Protein AF-0000000080694835 (afdb_homodimer)

Organism: NCBI:txid629263

Secondary structure (DSSP, 8-state):
-------------------HHHHHHHHHHHHHHHHHHHHHHHHHHTHHHHHHHHT--HHHHHHHHHHHHHHHHHHHHHHHHHHHHS--TTHHHHHHHHHHHHHHHHTT--SHHHHHHHHHHHHH-/-------------------HHHHHHHHHHHHHHHHHHHHHHHHHHTHHHHHHHHT--HHHHHHHHHHHHHHHHHHHHHHHHHHHHS--TTHHHHHHHHHHHHHHHHTT--SHHHHHHHHHHHHH-

pLDDT: mean 83.36, std 14.33, range [39.91, 97.62]

Structure (mmCIF, N/CA/C/O backbone):
data_AF-0000000080694835-model_v1
#
loop_
_entity.id
_entity.type
_entity.pdbx_description
1 polymer 'Major facilitator transporter'
#
loop_
_atom_site.group_PDB
_atom_site.id
_atom_site.type_symbol
_atom_site.label_atom_id
_atom_site.label_alt_id
_atom_site.label_comp_id
_atom_site.label_asym_id
_atom_site.label_entity_id
_atom_site.label_seq_id
_atom_site.pdbx_PDB_ins_code
_atom_site.Cartn_x
_atom_site.Cartn_y
_atom_site.Cartn_z
_atom_site.occupancy
_atom_site.B_iso_or_equiv
_atom_site.auth_seq_id
_atom_site.auth_comp_id
_atom_site.auth_asym_id
_atom_site.auth_atom_id
_atom_site.pdbx_PDB_model_num
ATOM 1 N N . MET A 1 1 ? 28.375 63.25 15.492 1 40.69 1 MET A N 1
ATOM 2 C CA . MET A 1 1 ? 28.688 61.844 15.219 1 40.69 1 MET A CA 1
ATOM 3 C C . MET A 1 1 ? 27.531 60.938 15.641 1 40.69 1 MET A C 1
ATOM 5 O O . MET A 1 1 ? 27.312 60.719 16.828 1 40.69 1 MET A O 1
ATOM 9 N N . ALA A 1 2 ? 26.359 60.906 14.914 1 52.09 2 ALA A N 1
ATOM 10 C CA . ALA A 1 2 ? 25.172 60.094 15.133 1 52.09 2 ALA A CA 1
ATOM 11 C C . ALA A 1 2 ? 25.516 58.625 15.117 1 52.09 2 ALA A C 1
ATOM 13 O O . ALA A 1 2 ? 26.141 58.125 14.164 1 52.09 2 ALA A O 1
ATOM 14 N N . THR A 1 3 ? 25.828 57.938 16.266 1 51.94 3 THR A N 1
ATOM 15 C CA . THR A 1 3 ? 26.062 56.531 16.453 1 51.94 3 THR A CA 1
ATOM 16 C C . THR A 1 3 ? 24.906 55.688 15.875 1 51.94 3 THR A C 1
ATOM 18 O O . THR A 1 3 ? 23.781 55.781 16.359 1 51.94 3 THR A O 1
ATOM 21 N N . SER A 1 4 ? 24.797 55.5 14.555 1 54.16 4 SER A N 1
ATOM 22 C CA . SER A 1 4 ? 23.875 54.594 13.898 1 54.16 4 SER A CA 1
ATOM 23 C C . SER A 1 4 ? 23.812 53.25 14.625 1 54.16 4 SER A C 1
ATOM 25 O O . SER A 1 4 ? 24.844 52.594 14.852 1 54.16 4 SER A O 1
ATOM 27 N N . ALA A 1 5 ? 22.891 53.156 15.625 1 60.34 5 ALA A N 1
ATOM 28 C CA . ALA A 1 5 ? 22.641 51.875 16.297 1 60.34 5 ALA A CA 1
ATOM 29 C C . ALA A 1 5 ? 22.625 50.719 15.305 1 60.34 5 ALA A C 1
ATOM 31 O O . ALA A 1 5 ? 22.172 50.906 14.164 1 60.34 5 ALA A O 1
ATOM 32 N N . PRO A 1 6 ? 23.656 49.812 15.383 1 57.5 6 PRO A N 1
ATOM 33 C CA . PRO A 1 6 ? 23.672 48.656 14.461 1 57.5 6 PRO A CA 1
ATOM 34 C C . PRO A 1 6 ? 22.312 48 14.32 1 57.5 6 PRO A C 1
ATOM 36 O O . PRO A 1 6 ? 21.5 48.031 15.234 1 57.5 6 PRO A O 1
ATOM 39 N N . PRO A 1 7 ? 21.797 47.812 13.109 1 57.03 7 PRO A N 1
ATOM 40 C CA . PRO A 1 7 ? 20.5 47.156 12.859 1 57.03 7 PRO A CA 1
ATOM 41 C C . PRO A 1 7 ? 20.297 45.906 13.727 1 57.03 7 PRO A C 1
ATOM 43 O O . PRO A 1 7 ? 21.25 45.219 14.078 1 57.03 7 PRO A O 1
ATOM 46 N N . ALA A 1 8 ? 19.297 45.844 14.625 1 53.12 8 ALA A N 1
ATOM 47 C CA . ALA A 1 8 ? 18.859 44.688 15.398 1 53.12 8 ALA A CA 1
ATOM 48 C C . ALA A 1 8 ? 19 43.406 14.586 1 53.12 8 ALA A C 1
ATOM 50 O O . ALA A 1 8 ? 18.641 43.344 13.406 1 53.12 8 ALA A O 1
ATOM 51 N N . THR A 1 9 ? 20.125 42.625 14.672 1 53.72 9 THR A N 1
ATOM 52 C CA . THR A 1 9 ? 20.266 41.312 14.086 1 53.72 9 THR A CA 1
ATOM 53 C C . THR A 1 9 ? 18.969 40.531 14.164 1 53.72 9 THR A C 1
ATOM 55 O O . THR A 1 9 ? 18.391 40.375 15.242 1 53.72 9 THR A O 1
ATOM 58 N N . ALA A 1 10 ? 18.109 40.594 13.148 1 51.81 10 ALA A N 1
ATOM 59 C CA . ALA A 1 10 ? 16.906 39.781 13 1 51.81 10 ALA A CA 1
ATOM 60 C C . ALA A 1 10 ? 17.094 38.406 13.633 1 51.81 10 ALA A C 1
ATOM 62 O O . ALA A 1 10 ? 18.094 37.719 13.367 1 51.81 10 ALA A O 1
ATOM 63 N N . LYS A 1 11 ? 16.734 38.25 14.875 1 53.22 11 LYS A N 1
ATOM 64 C CA . LYS A 1 11 ? 16.703 36.938 15.516 1 53.22 11 LYS A CA 1
ATOM 65 C C . LYS A 1 11 ? 16.219 35.844 14.539 1 53.22 11 LYS A C 1
ATOM 67 O O . LYS A 1 11 ? 15.172 36 13.914 1 53.22 11 LYS A O 1
ATOM 72 N N . ALA A 1 12 ? 17.062 35.062 13.891 1 48.53 12 ALA A N 1
ATOM 73 C CA . ALA A 1 12 ? 16.812 33.906 13.039 1 48.53 12 ALA A CA 1
ATOM 74 C C . ALA A 1 12 ? 15.648 33.062 13.57 1 48.53 12 ALA A C 1
ATOM 76 O O . ALA A 1 12 ? 15.539 32.844 14.781 1 48.53 12 ALA A O 1
ATOM 77 N N . SER A 1 13 ? 14.43 33.281 13.109 1 49.75 13 SER A N 1
ATOM 78 C CA . SER A 1 13 ? 13.297 32.406 13.391 1 49.75 13 SER A CA 1
ATOM 79 C C . SER A 1 13 ? 13.75 30.953 13.5 1 49.75 13 SER A C 1
ATOM 81 O O . SER A 1 13 ? 14.258 30.375 12.539 1 49.75 13 SER A O 1
ATOM 83 N N . THR A 1 14 ? 14.391 30.469 14.547 1 48.59 14 THR A N 1
ATOM 84 C CA . THR A 1 14 ? 14.711 29.062 14.789 1 48.59 14 THR A CA 1
ATOM 85 C C . THR A 1 14 ? 13.539 28.172 14.391 1 48.59 14 THR A C 1
ATOM 87 O O . THR A 1 14 ? 12.398 28.406 14.812 1 48.59 14 THR A O 1
ATOM 90 N N . THR A 1 15 ? 13.43 27.797 13.148 1 52.47 15 THR A N 1
ATOM 91 C CA . THR A 1 15 ? 12.484 26.734 12.844 1 52.47 15 THR A CA 1
ATOM 92 C C . THR A 1 15 ? 12.312 25.797 14.039 1 52.47 15 THR A C 1
ATOM 94 O O . THR A 1 15 ? 13.289 25.25 14.547 1 52.47 15 THR A O 1
ATOM 97 N N . PRO A 1 16 ? 11.414 26.031 14.867 1 53.31 16 PRO A N 1
ATOM 98 C CA . PRO A 1 16 ? 11.25 25.234 16.078 1 53.31 16 PRO A CA 1
ATOM 99 C C . PRO A 1 16 ? 11.609 23.766 15.867 1 53.31 16 PRO A C 1
ATOM 101 O O . PRO A 1 16 ? 11.133 23.141 14.914 1 53.31 16 PRO A O 1
ATOM 104 N N . GLN A 1 17 ? 12.844 23.344 16.094 1 58.88 17 GLN A N 1
ATOM 105 C CA . GLN A 1 17 ? 13.25 21.953 16.172 1 58.88 17 GLN A CA 1
ATOM 106 C C . GLN A 1 17 ? 12.148 21.094 16.797 1 58.88 17 GLN A C 1
ATOM 108 O O . GLN A 1 17 ? 11.531 21.5 17.781 1 58.88 17 GLN A O 1
ATOM 113 N N . ALA A 1 18 ? 11.555 20.25 15.992 1 65.62 18 ALA A N 1
ATOM 114 C CA . ALA A 1 18 ? 10.539 19.391 16.594 1 65.62 18 ALA A CA 1
ATOM 115 C C . ALA A 1 18 ? 10.969 18.938 17.984 1 65.62 18 ALA A C 1
ATOM 117 O O . ALA A 1 18 ? 12.117 18.531 18.188 1 65.62 18 ALA A O 1
ATOM 118 N N . SER A 1 19 ? 10.242 19.297 19.016 1 78.62 19 SER A N 1
ATOM 119 C CA . SER A 1 19 ? 10.477 18.875 20.375 1 78.62 19 SER A CA 1
ATOM 120 C C . SER A 1 19 ? 10.727 17.359 20.453 1 78.62 19 SER A C 1
ATOM 122 O O . SER A 1 19 ? 10.32 16.625 19.547 1 78.62 19 SER A O 1
ATOM 124 N N . PRO A 1 20 ? 11.672 16.859 21.203 1 83.69 20 PRO A N 1
ATOM 125 C CA . PRO A 1 20 ? 11.914 15.422 21.391 1 83.69 20 PRO A CA 1
ATOM 126 C C . PRO A 1 20 ? 10.617 14.617 21.5 1 83.69 20 PRO A C 1
ATOM 128 O O . PRO A 1 20 ? 10.555 13.477 21.062 1 83.69 20 PRO A O 1
ATOM 131 N N . LEU A 1 21 ? 9.633 15.18 22 1 84.88 21 LEU A N 1
ATOM 132 C CA . LEU A 1 21 ? 8.352 14.5 22.141 1 84.88 21 LEU A CA 1
ATOM 133 C C . LEU A 1 21 ? 7.719 14.266 20.766 1 84.88 21 LEU A C 1
ATOM 135 O O . LEU A 1 21 ? 7.195 13.18 20.5 1 84.88 21 LEU A O 1
ATOM 139 N N . VAL A 1 22 ? 7.805 15.25 19.922 1 80.75 22 VAL A N 1
ATOM 140 C CA . VAL A 1 22 ? 7.23 15.141 18.594 1 80.75 22 VAL A CA 1
ATOM 141 C C . VAL A 1 22 ? 7.945 14.039 17.812 1 80.75 22 VAL A C 1
ATOM 143 O O . VAL A 1 22 ? 7.305 13.227 17.141 1 80.75 22 VAL A O 1
ATOM 146 N N . MET A 1 23 ? 9.195 13.93 18.016 1 83.75 23 MET A N 1
ATOM 147 C CA . MET A 1 23 ? 9.969 12.914 17.297 1 83.75 23 MET A CA 1
ATOM 148 C C . MET A 1 23 ? 9.648 11.516 17.812 1 83.75 23 MET A C 1
ATOM 150 O O . MET A 1 23 ? 9.625 10.555 17.047 1 83.75 23 MET A O 1
ATOM 154 N N . ARG A 1 24 ? 9.344 11.406 19.062 1 87.19 24 ARG A N 1
ATOM 155 C CA . ARG A 1 24 ? 8.953 10.117 19.641 1 87.19 24 ARG A CA 1
ATOM 156 C C . ARG A 1 24 ? 7.574 9.695 19.141 1 87.19 24 ARG A C 1
ATOM 158 O O . ARG A 1 24 ? 7.348 8.508 18.875 1 87.19 24 ARG A O 1
ATOM 165 N N . ILE A 1 25 ? 6.754 10.625 18.953 1 83.62 25 ILE A N 1
ATOM 166 C CA . ILE A 1 25 ? 5.406 10.344 18.469 1 83.62 25 ILE A CA 1
ATOM 167 C C . ILE A 1 25 ? 5.461 9.93 17 1 83.62 25 ILE A C 1
ATOM 169 O O . ILE A 1 25 ? 4.84 8.945 16.609 1 83.62 25 ILE A O 1
ATOM 173 N N . ILE A 1 26 ? 6.219 10.57 16.219 1 80.75 26 ILE A N 1
ATOM 174 C CA . ILE A 1 26 ? 6.371 10.25 14.805 1 80.75 26 ILE A CA 1
ATOM 175 C C . ILE A 1 26 ? 6.957 8.852 14.656 1 80.75 26 ILE A C 1
ATOM 177 O O . ILE A 1 26 ? 6.5 8.062 13.82 1 80.75 26 ILE A O 1
ATOM 181 N N . GLY A 1 27 ? 7.895 8.594 15.5 1 85.56 27 GLY A N 1
ATOM 182 C CA . GLY A 1 27 ? 8.492 7.266 15.484 1 85.56 27 GLY A CA 1
ATOM 183 C C . GLY A 1 27 ? 7.508 6.16 15.812 1 85.56 27 GLY A C 1
ATOM 184 O O . GLY A 1 27 ? 7.488 5.121 15.148 1 85.56 27 GLY A O 1
ATOM 185 N N . ALA A 1 28 ? 6.676 6.418 16.781 1 86.88 28 ALA A N 1
ATOM 186 C CA . ALA A 1 28 ? 5.688 5.426 17.203 1 86.88 28 ALA A CA 1
ATOM 187 C C . ALA A 1 28 ? 4.629 5.215 16.125 1 86.88 28 ALA A C 1
ATOM 189 O O . ALA A 1 28 ? 4.25 4.078 15.828 1 86.88 28 ALA A O 1
ATOM 190 N N . VAL A 1 29 ? 4.254 6.266 15.523 1 80.25 29 VAL A N 1
ATOM 191 C CA . VAL A 1 29 ? 3.246 6.195 14.469 1 80.25 29 VAL A CA 1
ATOM 192 C C . VAL A 1 29 ? 3.824 5.488 13.25 1 80.25 29 VAL A C 1
ATOM 194 O O . VAL A 1 29 ? 3.154 4.656 12.633 1 80.25 29 VAL A O 1
ATOM 197 N N . ALA A 1 30 ? 5.086 5.828 12.992 1 83.31 30 ALA A N 1
ATOM 198 C CA . ALA A 1 30 ? 5.754 5.203 11.852 1 83.31 30 ALA A CA 1
ATOM 199 C C . ALA A 1 30 ? 5.871 3.695 12.047 1 83.31 30 ALA A C 1
ATOM 201 O O . ALA A 1 30 ? 5.652 2.924 11.109 1 83.31 30 ALA A O 1
ATOM 202 N N . LEU A 1 31 ? 6.148 3.354 13.242 1 87.81 31 LEU A N 1
ATOM 203 C CA . LEU A 1 31 ? 6.293 1.934 13.539 1 87.81 31 LEU A CA 1
ATOM 204 C C . LEU A 1 31 ? 4.949 1.222 13.461 1 87.81 31 LEU A C 1
ATOM 206 O O . LEU A 1 31 ? 4.855 0.119 12.914 1 87.81 31 LEU A O 1
ATOM 210 N N . ALA A 1 32 ? 3.949 1.869 14.008 1 84.5 32 ALA A N 1
ATOM 211 C CA . ALA A 1 32 ? 2.605 1.305 13.93 1 84.5 32 ALA A CA 1
ATOM 212 C C . ALA A 1 32 ? 2.16 1.16 12.477 1 84.5 32 ALA A C 1
ATOM 214 O O . ALA A 1 32 ? 1.583 0.139 12.094 1 84.5 32 ALA A O 1
ATOM 215 N N . HIS A 1 33 ? 2.475 2.162 11.711 1 82.06 33 HIS A N 1
ATOM 216 C CA . HIS A 1 33 ? 2.133 2.15 10.297 1 82.06 33 HIS A CA 1
ATOM 217 C C . HIS A 1 33 ? 2.869 1.035 9.555 1 82.06 33 HIS A C 1
ATOM 219 O O . HIS A 1 33 ? 2.277 0.334 8.734 1 82.06 33 HIS A O 1
ATOM 225 N N . LEU A 1 34 ? 4.102 0.912 9.93 1 88.12 34 LEU A N 1
ATOM 226 C CA . LEU A 1 34 ? 4.906 -0.128 9.305 1 88.12 34 LEU A CA 1
ATOM 227 C C . LEU A 1 34 ? 4.344 -1.512 9.609 1 88.12 34 LEU A C 1
ATOM 229 O O . LEU A 1 34 ? 4.207 -2.344 8.703 1 88.12 34 LEU A O 1
ATOM 233 N N . VAL A 1 35 ? 3.992 -1.756 10.828 1 89.88 35 VAL A N 1
ATOM 234 C CA . VAL A 1 35 ? 3.436 -3.045 11.227 1 89.88 35 VAL A CA 1
ATOM 235 C C . VAL A 1 35 ? 2.125 -3.293 10.484 1 89.88 35 VAL A C 1
ATOM 237 O O . VAL A 1 35 ? 1.89 -4.395 9.977 1 89.88 35 VAL A O 1
ATOM 240 N N . ASN A 1 36 ? 1.315 -2.25 10.43 1 86.81 36 ASN A N 1
ATOM 241 C CA . ASN A 1 36 ? 0.056 -2.365 9.703 1 86.81 36 ASN A CA 1
ATOM 242 C C . ASN A 1 36 ? 0.288 -2.668 8.227 1 86.81 36 ASN A C 1
ATOM 244 O O . ASN A 1 36 ? -0.379 -3.533 7.652 1 86.81 36 ASN A O 1
ATOM 248 N N . ASP A 1 37 ? 1.227 -2.051 7.621 1 88.19 37 ASP A N 1
ATOM 249 C CA . ASP A 1 37 ? 1.555 -2.266 6.215 1 88.19 37 ASP A CA 1
ATOM 250 C C . ASP A 1 37 ? 2.039 -3.695 5.977 1 88.19 37 ASP A C 1
ATOM 252 O O . ASP A 1 37 ? 1.71 -4.305 4.957 1 88.19 37 ASP A O 1
ATOM 256 N N . LEU A 1 38 ? 2.744 -4.156 6.938 1 90.88 38 LEU A N 1
ATOM 257 C CA . LEU A 1 38 ? 3.264 -5.516 6.805 1 90.88 38 LEU A CA 1
ATOM 258 C C . LEU A 1 38 ? 2.145 -6.539 6.938 1 90.88 38 LEU A C 1
ATOM 260 O O . LEU A 1 38 ? 2.127 -7.543 6.219 1 90.88 38 LEU A O 1
ATOM 264 N N . ILE A 1 39 ? 1.266 -6.266 7.836 1 91 39 ILE A N 1
ATOM 265 C CA . ILE A 1 39 ? 0.109 -7.145 7.98 1 91 39 ILE A CA 1
ATOM 266 C C . ILE A 1 39 ? -0.718 -7.121 6.695 1 91 39 ILE A C 1
ATOM 268 O O . ILE A 1 39 ? -1.106 -8.172 6.18 1 91 39 ILE A O 1
ATOM 272 N N . GLN A 1 40 ? -0.893 -5.992 6.098 1 90.06 40 GLN A N 1
ATOM 273 C CA . GLN A 1 40 ? -1.67 -5.844 4.871 1 90.06 40 GLN A CA 1
ATOM 274 C C . GLN A 1 40 ? -0.949 -6.477 3.686 1 90.06 40 GLN A C 1
ATOM 276 O O . GLN A 1 40 ? -1.589 -6.949 2.742 1 90.06 40 GLN A O 1
ATOM 281 N N . ALA A 1 41 ? 0.338 -6.531 3.803 1 92.44 41 ALA A N 1
ATOM 282 C CA . ALA A 1 41 ? 1.145 -7.07 2.711 1 92.44 41 ALA A CA 1
ATOM 283 C C . ALA A 1 41 ? 1.053 -8.594 2.664 1 92.44 41 ALA A C 1
ATOM 285 O O . ALA A 1 41 ? 1.449 -9.211 1.675 1 92.44 41 ALA A O 1
ATOM 286 N N . ILE A 1 42 ? 0.493 -9.156 3.66 1 92 42 ILE A N 1
ATOM 287 C CA . ILE A 1 42 ? 0.279 -10.602 3.654 1 92 42 ILE A CA 1
ATOM 288 C C . ILE A 1 42 ? -0.606 -10.984 2.473 1 92 42 ILE A C 1
ATOM 290 O O . ILE A 1 42 ? -0.343 -11.977 1.79 1 92 42 ILE A O 1
ATOM 294 N N . LEU A 1 43 ? -1.562 -10.172 2.145 1 93.06 43 LEU A N 1
ATOM 295 C CA . LEU A 1 43 ? -2.496 -10.477 1.066 1 93.06 43 LEU A CA 1
ATOM 296 C C . LEU A 1 43 ? -1.765 -10.602 -0.266 1 93.06 43 LEU A C 1
ATOM 298 O O . LEU A 1 43 ? -1.802 -11.656 -0.903 1 93.06 43 LEU A O 1
ATOM 302 N N . PRO A 1 44 ? -1.053 -9.617 -0.708 1 93.75 44 PRO A N 1
ATOM 303 C CA . PRO A 1 44 ? -0.368 -9.781 -1.992 1 93.75 44 PRO A CA 1
ATOM 304 C C . PRO A 1 44 ? 0.71 -10.867 -1.95 1 93.75 44 PRO A C 1
ATOM 306 O O . PRO A 1 44 ? 0.966 -11.523 -2.959 1 93.75 44 PRO A O 1
ATOM 309 N N . SER A 1 45 ? 1.3 -11.07 -0.833 1 93.25 45 SER A N 1
ATOM 310 C CA . SER A 1 45 ? 2.365 -12.062 -0.734 1 93.25 45 SER A CA 1
ATOM 311 C C . SER A 1 45 ? 1.828 -13.469 -0.953 1 93.25 45 SER A C 1
ATOM 313 O O . SER A 1 45 ? 2.58 -14.375 -1.321 1 93.25 45 SER A O 1
ATOM 315 N N . ILE A 1 46 ? 0.595 -13.664 -0.726 1 94 46 ILE A N 1
ATOM 316 C CA . ILE A 1 46 ? 0.058 -15.016 -0.864 1 94 46 ILE A CA 1
ATOM 317 C C . ILE A 1 46 ? -0.67 -15.148 -2.199 1 94 46 ILE A C 1
ATOM 319 O O . ILE A 1 46 ? -1.305 -16.172 -2.469 1 94 46 ILE A O 1
ATOM 323 N N . TYR A 1 47 ? -0.554 -14.203 -3.098 1 95.56 47 TYR A N 1
ATOM 324 C CA . TYR A 1 47 ? -1.208 -14.242 -4.402 1 95.56 47 TYR A CA 1
ATOM 325 C C . TYR A 1 47 ? -0.841 -15.508 -5.164 1 95.56 47 TYR A C 1
ATOM 327 O O . TYR A 1 47 ? -1.702 -16.141 -5.777 1 95.56 47 TYR A O 1
ATOM 335 N N . PRO A 1 48 ? 0.419 -15.922 -5.145 1 95.38 48 PRO A N 1
ATOM 336 C CA . PRO A 1 48 ? 0.742 -17.156 -5.855 1 95.38 48 PRO A CA 1
ATOM 337 C C . PRO A 1 48 ? -0.006 -18.375 -5.297 1 95.38 48 PRO A C 1
ATOM 339 O O . PRO A 1 48 ? -0.463 -19.219 -6.062 1 95.38 48 PRO A O 1
ATOM 342 N N . MET A 1 49 ? -0.135 -18.406 -4.023 1 92.88 49 MET A N 1
ATOM 343 C CA . MET A 1 49 ? -0.858 -19.5 -3.387 1 92.88 49 MET A CA 1
ATOM 344 C C . MET A 1 49 ? -2.352 -19.422 -3.68 1 92.88 49 MET A C 1
ATOM 346 O O . MET A 1 49 ? -3 -20.422 -3.945 1 92.88 49 MET A O 1
ATOM 350 N N . LEU A 1 50 ? -2.922 -18.219 -3.6 1 93.44 50 LEU A N 1
ATOM 351 C CA . LEU A 1 50 ? -4.336 -18.016 -3.887 1 93.44 50 LEU A CA 1
ATOM 352 C C . LEU A 1 50 ? -4.664 -18.406 -5.324 1 93.44 50 LEU A C 1
ATOM 354 O O . LEU A 1 50 ? -5.676 -19.062 -5.578 1 93.44 50 LEU A O 1
ATOM 358 N N . LYS A 1 51 ? -3.797 -17.984 -6.25 1 95.69 51 LYS A N 1
ATOM 359 C CA . LYS A 1 51 ? -4.008 -18.297 -7.656 1 95.69 51 LYS A CA 1
ATOM 360 C C . LYS A 1 51 ? -4.008 -19.812 -7.875 1 95.69 51 LYS A C 1
ATOM 362 O O . LYS A 1 51 ? -4.887 -20.344 -8.555 1 95.69 51 LYS A O 1
ATOM 367 N N . ALA A 1 52 ? -3.08 -20.453 -7.258 1 92.94 52 ALA A N 1
ATOM 368 C CA . ALA A 1 52 ? -2.932 -21.891 -7.43 1 92.94 52 ALA A CA 1
ATOM 369 C C . ALA A 1 52 ? -4.066 -22.641 -6.746 1 92.94 52 ALA A C 1
ATOM 371 O O . ALA A 1 52 ? -4.645 -23.578 -7.32 1 92.94 52 ALA A O 1
ATOM 372 N N . SER A 1 53 ? -4.449 -22.266 -5.547 1 93.12 53 SER A N 1
ATOM 373 C CA . SER A 1 53 ? -5.414 -23 -4.734 1 93.12 53 SER A CA 1
ATOM 374 C C . SER A 1 53 ? -6.828 -22.844 -5.281 1 93.12 53 SER A C 1
ATOM 376 O O . SER A 1 53 ? -7.648 -23.766 -5.168 1 93.12 53 SER A O 1
ATOM 378 N N . TYR A 1 54 ? -7.074 -21.719 -5.922 1 93.88 54 TYR A N 1
ATOM 379 C CA . TYR A 1 54 ? -8.438 -21.438 -6.363 1 93.88 54 TYR A CA 1
ATOM 380 C C . TYR A 1 54 ? -8.508 -21.344 -7.883 1 93.88 54 TYR A C 1
ATOM 382 O O . TYR A 1 54 ? -9.555 -21 -8.438 1 93.88 54 TYR A O 1
ATOM 390 N N . ASP A 1 55 ? -7.367 -21.656 -8.547 1 95.81 55 ASP A N 1
ATOM 391 C CA . ASP A 1 55 ? -7.262 -21.625 -10 1 95.81 55 ASP A CA 1
ATOM 392 C C . ASP A 1 55 ? -7.742 -20.281 -10.562 1 95.81 55 ASP A C 1
ATOM 394 O O . ASP A 1 55 ? -8.57 -20.25 -11.477 1 95.81 55 ASP A O 1
ATOM 398 N N . LEU A 1 56 ? -7.32 -19.266 -9.961 1 96.06 56 LEU A N 1
ATOM 399 C CA . LEU A 1 56 ? -7.727 -17.922 -10.359 1 96.06 56 LEU A CA 1
ATOM 400 C C . LEU A 1 56 ? -7 -17.484 -11.633 1 96.06 56 LEU A C 1
ATOM 402 O O . LEU A 1 56 ? -5.848 -17.875 -11.852 1 96.06 56 LEU A O 1
ATOM 406 N N . SER A 1 57 ? -7.707 -16.672 -12.383 1 97 57 SER A N 1
ATOM 407 C CA . SER A 1 57 ? -7.059 -16.031 -13.523 1 97 57 SER A CA 1
ATOM 408 C C . SER A 1 57 ? -6.266 -14.805 -13.094 1 97 57 SER A C 1
ATOM 410 O O . SER A 1 57 ? -6.43 -14.312 -11.977 1 97 57 SER A O 1
ATOM 412 N N . PHE A 1 58 ? -5.426 -14.281 -13.984 1 95.06 58 PHE A N 1
ATOM 413 C CA . PHE A 1 58 ? -4.68 -13.062 -13.711 1 95.06 58 PHE A CA 1
ATOM 414 C C . PHE A 1 58 ? -5.621 -11.875 -13.57 1 95.06 58 PHE A C 1
ATOM 416 O O . PHE A 1 58 ? -5.359 -10.953 -12.797 1 95.06 58 PHE A O 1
ATOM 423 N N . THR A 1 59 ? -6.715 -11.93 -14.289 1 96.12 59 THR A N 1
ATOM 424 C CA . THR A 1 59 ? -7.719 -10.883 -14.164 1 96.12 59 THR A CA 1
ATOM 425 C C . THR A 1 59 ? -8.328 -10.875 -12.766 1 96.12 59 THR A C 1
ATOM 427 O O . THR A 1 59 ? -8.531 -9.812 -12.18 1 96.12 59 THR A O 1
ATOM 430 N N . GLN A 1 60 ? -8.523 -12 -12.227 1 96.62 60 GLN A N 1
ATOM 431 C CA . GLN A 1 60 ? -9.102 -12.102 -10.891 1 96.62 60 GLN A CA 1
ATOM 432 C C . GLN A 1 60 ? -8.117 -11.625 -9.828 1 96.62 60 GLN A C 1
ATOM 434 O O . GLN A 1 60 ? -8.508 -10.953 -8.867 1 96.62 60 GLN A O 1
ATOM 439 N N . ILE A 1 61 ? -6.848 -11.914 -9.984 1 97 61 ILE A N 1
ATOM 440 C CA . ILE A 1 61 ? -5.82 -11.398 -9.086 1 97 61 ILE A CA 1
ATOM 441 C C . ILE A 1 61 ? -5.785 -9.875 -9.156 1 97 61 ILE A C 1
ATOM 443 O O . ILE A 1 61 ? -5.688 -9.203 -8.133 1 97 61 ILE A O 1
ATOM 447 N N . GLY A 1 62 ? -5.906 -9.383 -10.383 1 96.06 62 GLY A N 1
ATOM 448 C CA . GLY A 1 62 ? -5.984 -7.941 -10.57 1 96.06 62 GLY A CA 1
ATOM 449 C C . GLY A 1 62 ? -7.188 -7.316 -9.891 1 96.06 62 GLY A C 1
ATOM 450 O O . GLY A 1 62 ? -7.09 -6.227 -9.312 1 96.06 62 GLY A O 1
ATOM 451 N N . LEU A 1 63 ? -8.289 -7.996 -9.93 1 96.75 63 LEU A N 1
ATOM 452 C CA . LEU A 1 63 ? -9.508 -7.48 -9.32 1 96.75 63 LEU A CA 1
ATOM 453 C C . LEU A 1 63 ? -9.383 -7.465 -7.801 1 96.75 63 LEU A C 1
ATOM 455 O O . LEU A 1 63 ? -9.914 -6.566 -7.141 1 96.75 63 LEU A O 1
ATOM 459 N N . ILE A 1 64 ? -8.75 -8.438 -7.238 1 96.88 64 ILE A N 1
ATOM 460 C CA . ILE A 1 64 ? -8.477 -8.445 -5.805 1 96.88 64 ILE A CA 1
ATOM 461 C C . ILE A 1 64 ? -7.609 -7.242 -5.441 1 96.88 64 ILE A C 1
ATOM 463 O O . ILE A 1 64 ? -7.91 -6.516 -4.492 1 96.88 64 ILE A O 1
ATOM 467 N N . THR A 1 65 ? -6.605 -7.02 -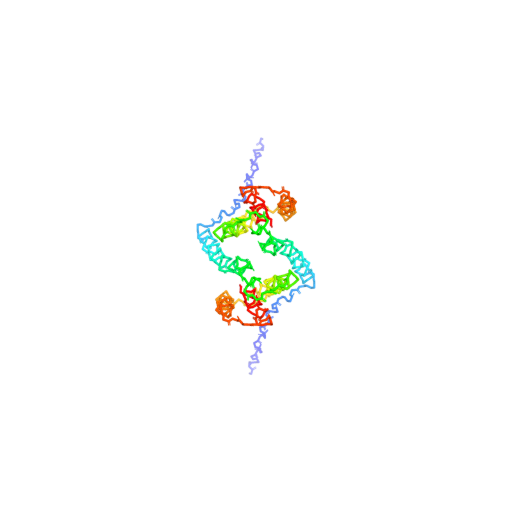6.223 1 95.94 65 THR A N 1
ATOM 468 C CA . THR A 1 65 ? -5.676 -5.918 -5.996 1 95.94 65 THR A CA 1
ATOM 469 C C . THR A 1 65 ? -6.387 -4.574 -6.113 1 95.94 65 THR A C 1
ATOM 471 O O . THR A 1 65 ? -6.176 -3.68 -5.293 1 95.94 65 THR A O 1
ATOM 474 N N . LEU A 1 66 ? -7.238 -4.457 -7.133 1 94.75 66 LEU A N 1
ATOM 475 C CA . LEU A 1 66 ? -8.008 -3.234 -7.336 1 94.75 66 LEU A CA 1
ATOM 476 C C . LEU A 1 66 ? -8.93 -2.969 -6.152 1 94.75 66 LEU A C 1
ATOM 478 O O . LEU A 1 66 ? -8.984 -1.845 -5.648 1 94.75 66 LEU A O 1
ATOM 482 N N . THR A 1 67 ? -9.609 -3.99 -5.738 1 95.31 67 THR A N 1
ATOM 483 C CA . THR A 1 67 ? -10.531 -3.865 -4.613 1 95.31 67 THR A CA 1
ATOM 484 C C . THR A 1 67 ? -9.789 -3.414 -3.357 1 95.31 67 THR A C 1
ATOM 486 O O . THR A 1 67 ? -10.227 -2.496 -2.664 1 95.31 67 THR A O 1
ATOM 489 N N . PHE A 1 68 ? -8.734 -4.117 -3.111 1 94.5 68 PHE A N 1
ATOM 490 C CA . PHE A 1 68 ? -7.879 -3.781 -1.979 1 94.5 68 PHE A CA 1
ATOM 491 C C . PHE A 1 68 ? -7.414 -2.332 -2.064 1 94.5 68 PHE A C 1
ATOM 493 O O . PHE A 1 68 ? -7.57 -1.568 -1.108 1 94.5 68 PHE A O 1
ATOM 500 N N . GLN A 1 69 ? -6.945 -1.834 -3.244 1 92.94 69 GLN A N 1
ATOM 501 C CA . GLN A 1 69 ? -6.336 -0.521 -3.412 1 92.94 69 GLN A CA 1
ATOM 502 C C . GLN A 1 69 ? -7.383 0.586 -3.363 1 92.94 69 GLN A C 1
ATOM 504 O O . GLN A 1 69 ? -7.141 1.657 -2.803 1 92.94 69 GLN A O 1
ATOM 509 N N . ILE A 1 70 ? -8.539 0.357 -3.902 1 91.38 70 ILE A N 1
ATOM 510 C CA . ILE A 1 70 ? -9.594 1.365 -3.916 1 91.38 70 ILE A CA 1
ATOM 511 C C . ILE A 1 70 ? -10.094 1.61 -2.494 1 91.38 70 ILE A C 1
ATOM 513 O O . ILE A 1 70 ? -10.25 2.76 -2.074 1 91.38 70 ILE A O 1
ATOM 517 N N . THR A 1 71 ? -10.25 0.559 -1.756 1 90.62 71 THR A N 1
ATOM 518 C CA . THR A 1 71 ? -10.734 0.716 -0.387 1 90.62 71 THR A CA 1
ATOM 519 C C . THR A 1 71 ? -9.664 1.364 0.489 1 90.62 71 THR A C 1
ATOM 521 O O . THR A 1 71 ? -9.977 2.186 1.354 1 90.62 71 THR A O 1
ATOM 524 N N . ALA A 1 72 ? -8.422 1.072 0.214 1 86.06 72 ALA A N 1
ATOM 525 C CA . ALA A 1 72 ? -7.328 1.655 0.983 1 86.06 72 ALA A CA 1
ATOM 526 C C . ALA A 1 72 ? -7.148 3.133 0.65 1 86.06 72 ALA A C 1
ATOM 528 O O . ALA A 1 72 ? -6.977 3.963 1.547 1 86.06 72 ALA A O 1
ATOM 529 N N . SER A 1 73 ? -7.156 3.496 -0.582 1 84 73 SER A N 1
ATOM 530 C CA . SER A 1 73 ? -6.805 4.84 -1.029 1 84 73 SER A CA 1
ATOM 531 C C . SER A 1 73 ? -7.961 5.809 -0.836 1 84 73 SER A C 1
ATOM 533 O O . SER A 1 73 ? -7.75 6.98 -0.507 1 84 73 SER A O 1
ATOM 535 N N . LEU A 1 74 ? -9.133 5.402 -1.138 1 77 74 LEU A N 1
ATOM 536 C CA . LEU A 1 74 ? -10.273 6.309 -1.062 1 77 74 LEU A CA 1
ATOM 537 C C . LEU A 1 74 ? -10.711 6.516 0.385 1 77 74 LEU A C 1
ATOM 539 O O . LEU A 1 74 ? -11.102 7.621 0.768 1 77 74 LEU A O 1
ATOM 543 N N . LEU A 1 75 ? -10.523 5.543 1.153 1 76.31 75 LEU A N 1
ATOM 544 C CA . LEU A 1 75 ? -10.953 5.664 2.541 1 76.31 75 LEU A CA 1
ATOM 545 C C . LEU A 1 75 ? -9.992 6.543 3.334 1 76.31 75 LEU A C 1
ATOM 547 O O . LEU A 1 75 ? -10.414 7.273 4.234 1 76.31 75 LEU A O 1
ATOM 551 N N . GLN A 1 76 ? -8.719 6.48 2.871 1 72.19 76 GLN A N 1
ATOM 552 C CA . GLN A 1 76 ? -7.711 7.191 3.652 1 72.19 76 GLN A CA 1
ATOM 553 C C . GLN A 1 76 ? -7.961 8.695 3.635 1 72.19 76 GLN A C 1
ATOM 555 O O . GLN A 1 76 ? -8.055 9.328 4.688 1 72.19 76 GLN A O 1
ATOM 560 N N . PRO A 1 77 ? -8.148 9.375 2.516 1 72.62 77 PRO A N 1
ATOM 561 C CA . PRO A 1 77 ? -8.445 10.805 2.514 1 72.62 77 PRO A CA 1
ATOM 562 C C . PRO A 1 77 ? -9.789 11.133 3.162 1 72.62 77 PRO A C 1
ATOM 564 O O . PRO A 1 77 ? -9.914 12.141 3.859 1 72.62 77 PRO A O 1
ATOM 567 N N . TRP A 1 78 ? -10.727 10.219 2.951 1 75 78 TRP A N 1
ATOM 568 C CA . TRP A 1 78 ? -12.047 10.445 3.535 1 75 78 TRP A CA 1
ATOM 569 C C . TRP A 1 78 ? -12 10.336 5.055 1 75 78 TRP A C 1
ATOM 571 O O . TRP A 1 78 ? -12.57 11.172 5.762 1 75 78 TRP A O 1
ATOM 581 N N . VAL A 1 79 ? -11.328 9.391 5.516 1 74.94 79 VAL A N 1
ATOM 582 C CA . VAL A 1 79 ? -11.18 9.195 6.953 1 74.94 79 VAL A CA 1
ATOM 583 C C . VAL A 1 79 ? -10.352 10.328 7.547 1 74.94 79 VAL A C 1
ATOM 585 O O . VAL A 1 79 ? -10.648 10.828 8.633 1 74.94 79 VAL A O 1
ATOM 588 N N . GLY A 1 80 ? -9.312 10.664 6.809 1 69.75 80 GLY A N 1
ATOM 589 C CA . GLY A 1 80 ? -8.516 11.797 7.266 1 69.75 80 GLY A CA 1
ATOM 590 C C . GLY A 1 80 ? -9.312 13.086 7.355 1 69.75 80 GLY A C 1
ATOM 591 O O . GLY A 1 80 ? -9.211 13.82 8.344 1 69.75 80 GLY A O 1
ATOM 592 N N . TYR A 1 81 ? -10.055 13.297 6.348 1 73.12 81 TYR A N 1
ATOM 593 C CA . TYR A 1 81 ? -10.883 14.492 6.312 1 73.12 81 TYR A CA 1
ATOM 594 C C . TYR A 1 81 ? -11.922 14.477 7.434 1 73.12 81 TYR A C 1
ATOM 596 O O . TYR A 1 81 ? -12.109 15.477 8.133 1 73.12 81 TYR A O 1
ATOM 604 N N . TYR A 1 82 ? -12.539 13.391 7.531 1 74.88 82 TYR A N 1
ATOM 605 C CA . TYR A 1 82 ? -13.578 13.242 8.547 1 74.88 82 TYR A CA 1
ATOM 606 C C . TYR A 1 82 ? -12.984 13.336 9.945 1 74.88 82 TYR A C 1
ATOM 608 O O . TYR A 1 82 ? -13.562 13.984 10.828 1 74.88 82 TYR A O 1
ATOM 616 N N . THR A 1 83 ? -11.898 12.773 10.164 1 76 83 THR A N 1
ATOM 617 C CA . THR A 1 83 ? -11.273 12.742 11.484 1 76 83 THR A CA 1
ATOM 618 C C . THR A 1 83 ? -10.703 14.102 11.852 1 76 83 THR A C 1
ATOM 620 O O . THR A 1 83 ? -10.633 14.453 13.031 1 76 83 THR A O 1
ATOM 623 N N . ASP A 1 84 ? -10.297 14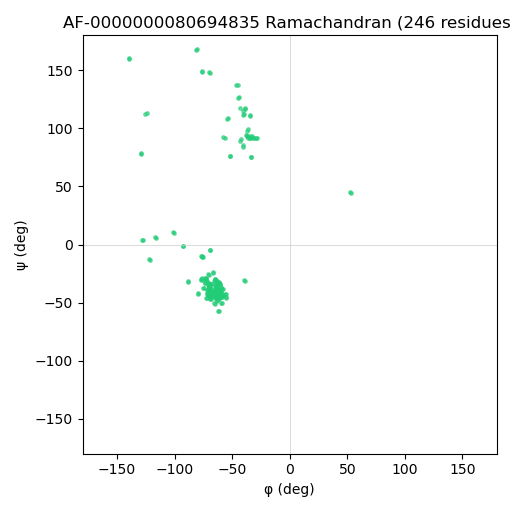.867 10.922 1 71.19 84 ASP A N 1
ATOM 624 C CA . ASP A 1 84 ? -9.836 16.234 11.172 1 71.19 84 ASP A CA 1
ATOM 625 C C . ASP A 1 84 ? -10.961 17.094 11.75 1 71.19 84 ASP A C 1
ATOM 627 O O . ASP A 1 84 ? -10.719 17.953 12.594 1 71.19 84 ASP A O 1
ATOM 631 N N . ARG A 1 85 ? -12.148 16.75 11.281 1 77.25 85 ARG A N 1
ATOM 632 C CA . ARG A 1 85 ? -13.305 17.516 11.719 1 77.25 85 ARG A CA 1
ATOM 633 C C . ARG A 1 85 ? -13.898 16.938 13 1 77.25 85 ARG A C 1
ATOM 635 O O . ARG A 1 85 ? -14.477 17.672 13.805 1 77.25 85 ARG A O 1
ATOM 642 N N . HIS A 1 86 ? -13.758 15.648 13.086 1 80.94 86 HIS A N 1
ATOM 643 C CA . HIS A 1 86 ? -14.266 14.945 14.258 1 80.94 86 HIS A CA 1
ATOM 644 C C . HIS A 1 86 ? -13.203 14.039 14.859 1 80.94 86 HIS A C 1
ATOM 646 O O . HIS A 1 86 ? -13.203 12.828 14.633 1 80.94 86 HIS A O 1
ATOM 652 N N . PRO A 1 87 ? -12.328 14.68 15.57 1 76.25 87 PRO A N 1
ATOM 653 C CA . PRO A 1 87 ? -11.25 13.867 16.141 1 76.25 87 PRO A CA 1
ATOM 654 C C . PRO A 1 87 ? -11.773 12.68 16.938 1 76.25 87 PRO A C 1
ATOM 656 O O . PRO A 1 87 ? -12.617 12.844 17.82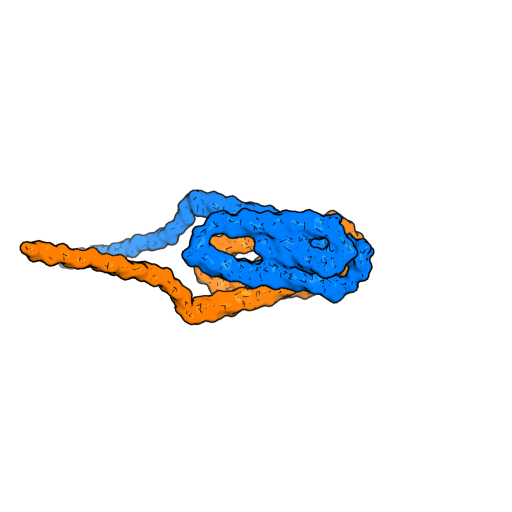8 1 76.25 87 PRO A O 1
ATOM 659 N N . ASN A 1 88 ? -11.602 11.562 16.422 1 79.06 88 ASN A N 1
ATOM 660 C CA . ASN A 1 88 ? -12 10.297 17.031 1 79.06 88 ASN A CA 1
ATOM 661 C C . ASN A 1 88 ? -10.828 9.328 17.125 1 79.06 88 ASN A C 1
ATOM 663 O O . ASN A 1 88 ? -10.32 8.852 16.109 1 79.06 88 ASN A O 1
ATOM 667 N N . PRO A 1 89 ? -10.406 9.047 18.266 1 78.44 89 PRO A N 1
ATOM 668 C CA . PRO A 1 89 ? -9.242 8.18 18.453 1 78.44 89 PRO A CA 1
ATOM 669 C C . PRO A 1 89 ? -9.516 6.727 18.062 1 78.44 89 PRO A C 1
ATOM 671 O O . PRO A 1 89 ? -8.586 5.926 17.984 1 78.44 89 PRO A O 1
ATOM 674 N N . LEU A 1 90 ? -10.648 6.441 17.734 1 80.25 90 LEU A N 1
ATOM 675 C CA . LEU A 1 90 ? -11.008 5.051 17.469 1 80.25 90 LEU A CA 1
ATOM 676 C C . LEU A 1 90 ? -10.852 4.711 15.992 1 80.25 90 LEU A C 1
ATOM 678 O O . LEU A 1 90 ? -10.945 3.547 15.602 1 80.25 90 LEU A O 1
ATOM 682 N N . VAL A 1 91 ? -10.461 5.648 15.156 1 79.19 91 VAL A N 1
ATOM 683 C CA . VAL A 1 91 ? -10.398 5.43 13.719 1 79.19 91 VAL A CA 1
ATOM 684 C C . VAL A 1 91 ? -9.273 4.445 13.391 1 79.19 91 VAL A C 1
ATOM 686 O O . VAL A 1 91 ? -9.461 3.516 12.609 1 79.19 91 VAL A O 1
ATOM 689 N N . LEU A 1 92 ? -8.125 4.621 14.055 1 74.69 92 LEU A N 1
ATOM 690 C CA . LEU A 1 92 ? -6.988 3.75 13.781 1 74.69 92 LEU A CA 1
ATOM 691 C C . LEU A 1 92 ? -7.262 2.332 14.273 1 74.69 92 LEU A C 1
ATOM 693 O O . LEU A 1 92 ? -7.113 1.371 13.516 1 74.69 92 LEU A O 1
ATOM 697 N N . PRO A 1 93 ? -7.758 2.176 15.492 1 81.69 93 PRO A N 1
ATOM 698 C CA . PRO A 1 93 ? -8.055 0.822 15.969 1 81.69 93 PRO A CA 1
ATOM 699 C C . PRO A 1 93 ? -9.156 0.138 15.156 1 81.69 93 PRO A C 1
ATOM 701 O O . PRO A 1 93 ? -9.078 -1.065 14.898 1 81.69 93 PRO A O 1
ATOM 704 N N . VAL A 1 94 ? -10.156 0.844 14.758 1 85.56 94 VAL A N 1
ATOM 705 C CA . VAL A 1 94 ? -11.25 0.268 13.992 1 85.56 94 VAL A CA 1
ATOM 706 C C . VAL A 1 94 ? -10.742 -0.219 12.641 1 85.56 94 VAL A C 1
ATOM 708 O O . VAL A 1 94 ? -11.109 -1.307 12.188 1 85.56 94 VAL A O 1
ATOM 711 N N . GLY A 1 95 ? -9.922 0.6 12.016 1 86.5 95 GLY A N 1
ATOM 712 C CA . GLY A 1 95 ? -9.305 0.167 10.773 1 86.5 95 GLY A CA 1
ATOM 713 C C . GLY A 1 95 ? -8.484 -1.103 10.93 1 86.5 95 GLY A C 1
ATOM 714 O O . GLY A 1 95 ? -8.547 -1.992 10.078 1 86.5 95 GLY A O 1
ATOM 715 N N . SER A 1 96 ? -7.793 -1.231 12.047 1 88.06 96 SER A N 1
ATOM 716 C CA . SER A 1 96 ? -6.957 -2.4 12.289 1 88.06 96 SER A CA 1
ATOM 717 C C . SER A 1 96 ? -7.801 -3.648 12.523 1 88.06 96 SER A C 1
ATOM 719 O O . SER A 1 96 ? -7.422 -4.746 12.109 1 88.06 96 SER A O 1
ATOM 721 N N . ILE A 1 97 ? -8.867 -3.479 13.164 1 91.44 97 ILE A N 1
ATOM 722 C CA . ILE A 1 97 ? -9.781 -4.594 13.406 1 91.44 97 ILE A CA 1
ATOM 723 C C . ILE A 1 97 ? -10.359 -5.078 12.078 1 91.44 97 ILE A C 1
ATOM 725 O O . ILE A 1 97 ? -10.508 -6.281 11.859 1 91.44 97 ILE A O 1
ATOM 729 N N . CYS A 1 98 ? -10.688 -4.16 11.203 1 92.25 98 CYS A N 1
ATOM 730 C CA . CYS A 1 98 ? -11.18 -4.523 9.875 1 92.25 98 CYS A CA 1
ATOM 731 C C . CYS A 1 98 ? -10.148 -5.355 9.133 1 92.25 98 CYS A C 1
ATOM 733 O O . CYS A 1 98 ? -10.484 -6.371 8.516 1 92.25 98 CYS A O 1
ATOM 735 N N . THR A 1 99 ? -8.906 -4.91 9.195 1 92.75 99 THR A N 1
ATOM 736 C CA . THR A 1 99 ? -7.828 -5.656 8.555 1 92.75 99 THR A CA 1
ATOM 737 C C . THR A 1 99 ? -7.727 -7.066 9.125 1 92.75 99 THR A C 1
ATOM 739 O O . THR A 1 99 ? -7.59 -8.039 8.383 1 92.75 99 THR A O 1
ATOM 742 N N . LEU A 1 100 ? -7.836 -7.168 10.445 1 92.94 100 LEU A N 1
ATOM 743 C CA . LEU A 1 100 ? -7.738 -8.469 11.102 1 92.94 100 LEU A CA 1
ATOM 744 C C . LEU A 1 100 ? -8.859 -9.398 10.648 1 92.94 100 LEU A C 1
ATOM 746 O O . LEU A 1 100 ? -8.609 -10.562 10.328 1 92.94 100 LEU A O 1
ATOM 750 N N . ILE A 1 101 ? -10.016 -8.867 10.594 1 94.88 101 ILE A N 1
ATOM 751 C CA . ILE A 1 101 ? -11.164 -9.656 10.148 1 94.88 101 ILE A CA 1
ATOM 752 C C . ILE A 1 101 ? -10.961 -10.102 8.703 1 94.88 101 ILE A C 1
ATOM 754 O O . ILE A 1 101 ? -11.227 -11.25 8.359 1 94.88 101 ILE A O 1
ATOM 758 N N . GLY A 1 102 ? -10.477 -9.203 7.871 1 95.94 102 GLY A N 1
ATOM 759 C CA . GLY A 1 102 ? -10.203 -9.531 6.48 1 95.94 102 GLY A CA 1
ATOM 760 C C . GLY A 1 102 ? -9.188 -10.648 6.32 1 95.94 102 GLY A C 1
ATOM 761 O O . GLY A 1 102 ? -9.375 -11.555 5.504 1 95.94 102 GLY A O 1
ATOM 762 N N . ILE A 1 103 ? -8.172 -10.648 7.102 1 94.19 103 ILE A N 1
ATOM 763 C CA . ILE A 1 103 ? -7.121 -11.664 7.031 1 94.19 103 ILE A CA 1
ATOM 764 C C . ILE A 1 103 ? -7.668 -13.008 7.488 1 94.19 103 ILE A C 1
ATOM 766 O O . ILE A 1 103 ? -7.402 -14.039 6.867 1 94.19 103 ILE A O 1
ATOM 770 N N . VAL A 1 104 ? -8.383 -12.984 8.578 1 94.25 104 VAL A N 1
ATOM 771 C CA . VAL A 1 104 ? -8.977 -14.219 9.078 1 94.25 104 VAL A CA 1
ATOM 772 C C . VAL A 1 104 ? -9.938 -14.789 8.039 1 94.25 104 VAL A C 1
ATOM 774 O O . VAL A 1 104 ? -9.93 -15.992 7.777 1 94.25 104 VAL A O 1
ATOM 777 N N . MET A 1 105 ? -10.727 -13.984 7.402 1 94.94 105 MET A N 1
ATOM 778 C CA . MET A 1 105 ? -11.641 -14.414 6.348 1 94.94 105 MET A CA 1
ATOM 779 C C . MET A 1 105 ? -10.875 -15.016 5.176 1 94.94 105 MET A C 1
ATOM 781 O O . MET A 1 105 ? -11.305 -16.016 4.598 1 94.94 105 MET A O 1
ATOM 785 N N . MET A 1 106 ? -9.734 -14.43 4.844 1 92.56 106 MET A N 1
ATOM 786 C CA . MET A 1 106 ? -8.922 -14.883 3.723 1 92.56 106 MET A CA 1
ATOM 787 C C . MET A 1 106 ? -8.453 -16.328 3.938 1 92.56 106 MET A C 1
ATOM 789 O O . MET A 1 106 ? -8.305 -17.078 2.979 1 92.56 106 MET A O 1
ATOM 793 N N . SER A 1 107 ? -8.242 -16.641 5.141 1 88.19 107 SER A N 1
ATOM 794 C CA . SER A 1 107 ? -7.75 -17.969 5.449 1 88.19 107 SER A CA 1
ATOM 795 C C . SER A 1 107 ? -8.859 -19.016 5.34 1 88.19 107 SER A C 1
ATOM 797 O O . SER A 1 107 ? -8.586 -20.219 5.285 1 88.19 107 SER A O 1
ATOM 799 N N . MET A 1 108 ? -10.078 -18.562 5.199 1 89.75 108 MET A N 1
ATOM 800 C CA . MET A 1 108 ? -11.195 -19.5 5.262 1 89.75 108 MET A CA 1
ATOM 801 C C . MET A 1 108 ? -12.016 -19.438 3.979 1 89.75 108 MET A C 1
ATOM 803 O O . MET A 1 108 ? -12.875 -20.297 3.752 1 89.75 108 MET A O 1
ATOM 807 N N . VAL A 1 109 ? -11.773 -18.469 3.203 1 84.62 109 VAL A N 1
ATOM 808 C CA . VAL A 1 109 ? -12.664 -18.234 2.072 1 84.62 109 VAL A CA 1
ATOM 809 C C . VAL A 1 109 ? -12.5 -19.359 1.047 1 84.62 109 VAL A C 1
ATOM 811 O O . VAL A 1 109 ? -11.406 -19.906 0.894 1 84.62 109 VAL A O 1
ATOM 814 N N . GLY A 1 110 ? -13.695 -19.625 0.369 1 87.19 110 GLY A N 1
ATOM 815 C CA . GLY A 1 110 ? -13.711 -20.703 -0.616 1 87.19 110 GLY A CA 1
ATOM 816 C C . GLY A 1 110 ? -14.258 -20.266 -1.961 1 87.19 110 GLY A C 1
ATOM 817 O O . GLY A 1 110 ? -14.523 -21.094 -2.83 1 87.19 110 GLY A O 1
ATOM 818 N N . SER A 1 111 ? -14.547 -18.922 -1.972 1 94.56 111 SER A N 1
ATOM 819 C CA . SER A 1 111 ? -15.086 -18.422 -3.232 1 94.56 111 SER A CA 1
ATOM 820 C C . SER A 1 111 ? -14.516 -17.062 -3.582 1 94.56 111 SER A C 1
ATOM 822 O O . SER A 1 111 ? -14.039 -16.328 -2.703 1 94.56 111 SER A O 1
ATOM 824 N N . PHE A 1 112 ? -14.602 -16.719 -4.832 1 96.75 112 PHE A N 1
ATOM 825 C CA . PHE A 1 112 ? -13.984 -15.5 -5.336 1 96.75 112 PHE A CA 1
ATOM 826 C C . PHE A 1 112 ? -14.664 -14.273 -4.742 1 96.75 112 PHE A C 1
ATOM 828 O O . PHE A 1 112 ? -13.992 -13.344 -4.277 1 96.75 112 PHE A O 1
ATOM 835 N N . PRO A 1 113 ? -16 -14.172 -4.652 1 96.88 113 PRO A N 1
ATOM 836 C CA . PRO A 1 113 ? -16.625 -12.992 -4.047 1 96.88 113 PRO A CA 1
ATOM 837 C C . PRO A 1 113 ? -16.219 -12.797 -2.588 1 96.88 113 PRO A C 1
ATOM 839 O O . PRO A 1 113 ? -16.078 -11.656 -2.131 1 96.88 113 PRO A 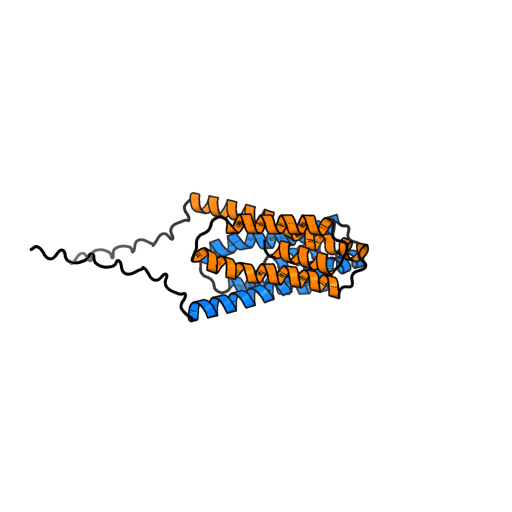O 1
ATOM 842 N N . LEU A 1 114 ? -16.016 -13.891 -1.898 1 96.19 114 LEU A N 1
ATOM 843 C CA . LEU A 1 114 ? -15.602 -13.789 -0.501 1 96.19 114 LEU A CA 1
ATOM 844 C C . LEU A 1 114 ? -14.148 -13.344 -0.393 1 96.19 114 LEU A C 1
ATOM 846 O O . LEU A 1 114 ? -13.781 -12.633 0.547 1 96.19 114 LEU A O 1
ATOM 850 N N . ILE A 1 115 ? -13.391 -13.75 -1.338 1 97.19 115 ILE A N 1
ATOM 851 C CA . ILE A 1 115 ? -12.016 -13.266 -1.4 1 97.19 115 ILE A CA 1
ATOM 852 C C . ILE A 1 115 ? -12.008 -11.758 -1.632 1 97.19 115 ILE A C 1
ATOM 854 O O . ILE A 1 115 ? -11.25 -11.031 -0.981 1 97.19 115 ILE A O 1
ATOM 858 N N . LEU A 1 116 ? -12.914 -11.266 -2.5 1 97.62 116 LEU A N 1
ATOM 859 C CA . LEU A 1 116 ? -13.031 -9.836 -2.756 1 97.62 116 LEU A CA 1
ATOM 860 C C . LEU A 1 116 ? -13.453 -9.094 -1.495 1 97.62 116 LEU A C 1
ATOM 862 O O . LEU A 1 116 ? -12.922 -8.023 -1.192 1 97.62 116 LEU A O 1
ATOM 866 N N . LEU A 1 117 ? -14.344 -9.68 -0.803 1 96.75 117 LEU A N 1
ATOM 867 C CA . LEU A 1 117 ? -14.812 -9.062 0.432 1 96.75 117 LEU A CA 1
ATOM 868 C C . LEU A 1 117 ? -13.688 -8.977 1.46 1 96.75 117 LEU A C 1
ATOM 870 O O . LEU A 1 117 ? -13.523 -7.949 2.119 1 96.75 117 LEU A O 1
ATOM 874 N N . ALA A 1 118 ? -12.953 -10.062 1.635 1 96.88 118 ALA A N 1
ATOM 875 C CA . ALA A 1 118 ? -11.812 -10.07 2.545 1 96.88 118 ALA A CA 1
ATOM 876 C C . ALA A 1 118 ? -10.789 -9.008 2.15 1 96.88 118 ALA A C 1
ATOM 878 O O . ALA A 1 118 ? -10.289 -8.273 3.004 1 96.88 118 ALA A O 1
ATOM 879 N N . ALA A 1 119 ? -10.523 -8.922 0.827 1 96.75 119 ALA A N 1
ATOM 880 C CA . ALA A 1 119 ? -9.578 -7.93 0.317 1 96.75 119 ALA A CA 1
ATOM 881 C C . ALA A 1 119 ? -10.055 -6.512 0.625 1 96.75 119 ALA A C 1
ATOM 883 O O . ALA A 1 119 ? -9.258 -5.652 1.002 1 96.75 119 ALA A O 1
ATOM 884 N N . ALA A 1 120 ? -11.367 -6.262 0.489 1 95.81 120 ALA A N 1
ATOM 885 C CA . ALA A 1 120 ? -11.945 -4.953 0.789 1 95.81 120 ALA A CA 1
ATOM 886 C C . ALA A 1 120 ? -11.773 -4.602 2.264 1 95.81 120 ALA A C 1
ATOM 888 O O . ALA A 1 120 ? -11.422 -3.469 2.602 1 95.81 120 ALA A O 1
ATOM 889 N N . LEU A 1 121 ? -11.953 -5.539 3.143 1 94.44 121 LEU A N 1
ATOM 890 C CA . LEU A 1 121 ? -11.812 -5.328 4.578 1 94.44 121 LEU A CA 1
ATOM 891 C C . LEU A 1 121 ? -10.367 -5.012 4.945 1 94.44 121 LEU A C 1
ATOM 893 O O . LEU A 1 121 ? -10.109 -4.125 5.766 1 94.44 121 LEU A O 1
ATOM 897 N N . ILE A 1 122 ? -9.461 -5.691 4.34 1 94.25 122 ILE A N 1
ATOM 898 C CA . ILE A 1 122 ? -8.047 -5.438 4.578 1 94.25 122 ILE A CA 1
ATOM 899 C C . ILE A 1 122 ? -7.688 -4.027 4.117 1 94.25 122 ILE A C 1
ATOM 901 O O . ILE A 1 122 ? -6.984 -3.299 4.816 1 94.25 122 ILE A O 1
ATOM 905 N N . GLY A 1 123 ? -8.227 -3.586 3.018 1 92 123 GLY A N 1
ATOM 906 C CA . GLY A 1 123 ? -7.953 -2.264 2.477 1 92 123 GLY A CA 1
ATOM 907 C C . GLY A 1 123 ? -8.516 -1.144 3.328 1 92 123 GLY A C 1
ATOM 908 O O . GLY A 1 123 ? -7.93 -0.065 3.418 1 92 123 GLY A O 1
ATOM 909 N N . ILE A 1 124 ? -9.633 -1.369 3.945 1 88.75 124 ILE A N 1
ATOM 910 C CA . ILE A 1 124 ? -10.289 -0.375 4.785 1 88.75 124 ILE A CA 1
ATOM 911 C C . ILE A 1 124 ? -9.406 -0.048 5.984 1 88.75 124 ILE A C 1
ATOM 913 O O . ILE A 1 124 ? -9.398 1.085 6.473 1 88.75 124 ILE A O 1
ATOM 917 N N . GLY A 1 125 ? -8.703 -1.047 6.332 1 82.88 125 GLY A N 1
ATOM 918 C CA . GLY A 1 125 ? -7.863 -0.816 7.496 1 82.88 125 GLY A CA 1
ATOM 919 C C . GLY A 1 125 ? -6.52 -0.209 7.148 1 82.88 125 GLY A C 1
ATOM 920 O O . GLY A 1 125 ? -6.062 0.723 7.812 1 82.88 125 GLY A O 1
ATOM 921 N N . MET B 1 1 ? -37.812 46.562 37.469 1 39.91 1 MET B N 1
ATOM 922 C CA . MET B 1 1 ? -37.906 45.5 36.469 1 39.91 1 MET B CA 1
ATOM 923 C C . MET B 1 1 ? -36.688 45.469 35.594 1 39.91 1 MET B C 1
ATOM 925 O O . MET B 1 1 ? -36.5 46.281 34.688 1 39.91 1 MET B O 1
ATOM 929 N N . ALA B 1 2 ? -35.469 45.094 36.125 1 51.19 2 ALA B N 1
ATOM 930 C CA . ALA B 1 2 ? -34.188 44.938 35.438 1 51.19 2 ALA B CA 1
ATOM 931 C C . ALA B 1 2 ? -34.312 43.938 34.281 1 51.19 2 ALA B C 1
ATOM 933 O O . ALA B 1 2 ? -34.75 42.812 34.469 1 51.19 2 ALA B O 1
ATOM 934 N N . THR B 1 3 ? -34.625 44.375 33.031 1 51.25 3 THR B N 1
ATOM 935 C CA . THR B 1 3 ? -34.656 43.594 31.797 1 51.25 3 THR B CA 1
ATOM 936 C C . THR B 1 3 ? -33.344 42.844 31.609 1 51.25 3 THR B C 1
ATOM 938 O O . THR B 1 3 ? -32.281 43.438 31.438 1 51.25 3 THR B O 1
ATOM 941 N N . SER B 1 4 ? -33.062 41.75 32.312 1 53.84 4 SER B N 1
ATOM 942 C CA . SER B 1 4 ? -31.953 40.844 32.094 1 53.84 4 SER B CA 1
ATOM 943 C C . SER B 1 4 ? -31.766 40.562 30.594 1 53.84 4 SER B C 1
ATOM 945 O O . SER B 1 4 ? -32.719 40.188 29.906 1 53.84 4 SER B O 1
ATOM 947 N N . ALA B 1 5 ? -30.922 41.406 29.938 1 59.75 5 ALA B N 1
ATOM 948 C CA . ALA B 1 5 ? -30.531 41.188 28.547 1 59.75 5 ALA B CA 1
ATOM 949 C C . ALA B 1 5 ? -30.297 39.688 28.281 1 59.75 5 ALA B C 1
ATOM 951 O O . ALA B 1 5 ? -29.812 38.969 29.156 1 59.75 5 ALA B O 1
ATOM 952 N N . PRO B 1 6 ? -31.188 39.031 27.438 1 57.06 6 PRO B N 1
ATOM 953 C CA . PRO B 1 6 ? -30.984 37.625 27.141 1 57.06 6 PRO B CA 1
ATOM 954 C C . PRO B 1 6 ? -29.531 37.281 26.812 1 57.06 6 PRO B C 1
ATOM 956 O O . PRO B 1 6 ? -28.781 38.156 26.344 1 57.06 6 PRO B O 1
ATOM 959 N N . PRO B 1 7 ? -28.891 36.312 27.484 1 56.59 7 PRO B N 1
ATOM 960 C CA . PRO B 1 7 ? -27.516 35.906 27.219 1 56.59 7 PRO B CA 1
ATOM 961 C C . PRO B 1 7 ? -27.188 35.844 25.734 1 56.59 7 PRO B C 1
ATOM 963 O O . PRO B 1 7 ? -28.062 35.562 24.922 1 56.59 7 PRO B O 1
ATOM 966 N N . ALA B 1 8 ? -26.266 36.688 25.172 1 52.88 8 ALA B N 1
ATOM 967 C CA . ALA B 1 8 ? -25.719 36.594 23.812 1 52.88 8 ALA B CA 1
AT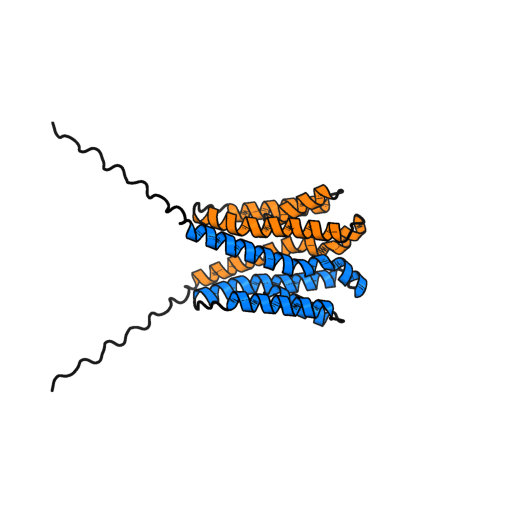OM 968 C C . ALA B 1 8 ? -25.609 35.156 23.344 1 52.88 8 ALA B C 1
ATOM 970 O O . ALA B 1 8 ? -25.156 34.281 24.078 1 52.88 8 ALA B O 1
ATOM 971 N N . THR B 1 9 ? -26.609 34.594 22.641 1 52.59 9 THR B N 1
ATOM 972 C CA . THR B 1 9 ? -26.516 33.281 22 1 52.59 9 THR B CA 1
ATOM 973 C C . THR B 1 9 ? -25.109 33.062 21.422 1 52.59 9 THR B C 1
ATOM 975 O O . THR B 1 9 ? -24.609 33.875 20.656 1 52.59 9 THR B O 1
ATOM 978 N N . ALA B 1 10 ? -24.203 32.438 22.188 1 51.78 10 ALA B N 1
ATOM 979 C CA . ALA B 1 10 ? -22.891 32 21.734 1 51.78 10 ALA B CA 1
ATOM 980 C C . ALA B 1 10 ? -22.922 31.609 20.266 1 51.78 10 ALA B C 1
ATOM 982 O O . ALA B 1 10 ? -23.797 30.844 19.828 1 51.78 10 ALA B O 1
ATOM 983 N N . LYS B 1 11 ? -22.641 32.5 19.359 1 52.5 11 LYS B N 1
ATOM 984 C CA . LYS B 1 11 ? -22.469 32.188 17.953 1 52.5 11 LYS B CA 1
ATOM 985 C C . LYS B 1 11 ? -21.781 30.844 17.766 1 52.5 11 LYS B C 1
ATOM 987 O O . LYS B 1 11 ? -20.719 30.594 18.344 1 52.5 11 LYS B O 1
ATOM 992 N N . ALA B 1 12 ? -22.453 29.734 17.484 1 48.22 12 ALA B N 1
ATOM 993 C CA . ALA B 1 12 ? -21.969 28.391 17.125 1 48.22 12 ALA B CA 1
ATOM 994 C C . ALA B 1 12 ? -20.75 28.469 16.234 1 48.22 12 ALA B C 1
ATOM 996 O O . ALA B 1 12 ? -20.672 29.297 15.32 1 48.22 12 ALA B O 1
ATOM 997 N N . SER B 1 13 ? -19.531 28.406 16.797 1 49.19 13 SER B N 1
ATOM 998 C CA . SER B 1 13 ? -18.312 28.25 16 1 49.19 13 SER B CA 1
ATOM 999 C C . SER B 1 13 ? -18.562 27.406 14.766 1 49.19 13 SER B C 1
ATOM 1001 O O . SER B 1 13 ? -18.922 26.234 14.883 1 49.19 13 SER B O 1
ATOM 1003 N N . THR B 1 14 ? -19.188 27.828 13.695 1 48.31 14 THR B N 1
ATOM 1004 C CA . THR B 1 14 ? -19.312 27.125 12.422 1 48.31 14 THR B CA 1
ATOM 1005 C C . THR B 1 14 ? -18 26.438 12.062 1 48.31 14 THR B C 1
ATOM 1007 O O . THR B 1 14 ? -16.953 27.062 12.062 1 48.31 14 THR B O 1
ATOM 1010 N N . THR B 1 15 ? -17.766 25.25 12.578 1 52.06 15 THR B N 1
ATOM 1011 C CA . THR B 1 15 ? -16.656 24.5 12 1 52.06 15 THR B CA 1
ATOM 1012 C C . THR B 1 15 ? -16.453 24.875 10.539 1 52.06 15 THR B C 1
ATOM 1014 O O . THR B 1 15 ? -17.375 24.797 9.727 1 52.06 15 THR B O 1
ATOM 1017 N N . PRO B 1 16 ? -15.664 25.797 10.266 1 53.06 16 PRO B N 1
ATOM 1018 C CA . PRO B 1 16 ? -15.484 26.266 8.891 1 53.06 16 PRO B CA 1
ATOM 1019 C C . PRO B 1 16 ? -15.609 25.141 7.863 1 53.06 16 PRO B C 1
ATOM 1021 O O . PRO B 1 16 ? -14.992 24.094 8.008 1 53.06 16 PRO B O 1
ATOM 1024 N N . GLN B 1 17 ? -16.781 24.891 7.328 1 58.31 17 GLN B N 1
ATOM 1025 C CA . GLN B 1 17 ? -16.984 24.031 6.164 1 58.31 17 GLN B CA 1
ATOM 1026 C C . GLN B 1 17 ? -15.828 24.156 5.184 1 58.31 17 GLN B C 1
ATOM 1028 O O . GLN B 1 17 ? -15.352 25.25 4.902 1 58.31 17 GLN B O 1
ATOM 1033 N N . ALA B 1 18 ? -15.055 23.094 5.086 1 65.44 18 ALA B N 1
ATOM 1034 C CA . ALA B 1 18 ? -13.977 23.188 4.109 1 65.44 18 ALA B CA 1
ATOM 1035 C C . ALA B 1 18 ? -14.438 23.906 2.848 1 65.44 18 ALA B C 1
ATOM 1037 O O . ALA B 1 18 ? -15.531 23.656 2.338 1 65.44 18 ALA B O 1
ATOM 1038 N N . SER B 1 19 ? -13.875 25.047 2.533 1 78.19 19 SER B N 1
ATOM 1039 C CA . SER B 1 19 ? -14.148 25.812 1.317 1 78.19 19 SER B CA 1
ATOM 1040 C C . SER B 1 19 ? -14.18 24.906 0.093 1 78.19 19 SER B C 1
ATOM 1042 O O . SER B 1 19 ? -13.617 23.812 0.112 1 78.19 19 SER B O 1
ATOM 1044 N N . PRO B 1 20 ? -15.094 25.047 -0.823 1 83.38 20 PRO B N 1
ATOM 1045 C CA . PRO B 1 20 ? -15.141 24.281 -2.07 1 83.38 20 PRO B CA 1
ATOM 1046 C C . PRO B 1 20 ? -13.75 24.078 -2.68 1 83.38 20 PRO B C 1
ATOM 1048 O O . PRO B 1 20 ? -13.492 23.031 -3.285 1 83.38 20 PRO B O 1
ATOM 1051 N N . LEU B 1 21 ? -12.898 24.938 -2.49 1 84.88 21 LEU B N 1
ATOM 1052 C CA . LEU B 1 21 ? -11.539 24.812 -3.006 1 84.88 21 LEU B CA 1
ATOM 1053 C C . LEU B 1 21 ? -10.781 23.688 -2.287 1 84.88 21 LEU B C 1
ATOM 1055 O O . LEU B 1 21 ? -10.094 22.891 -2.924 1 84.88 21 LEU B O 1
ATOM 1059 N N . VAL B 1 22 ? -10.961 23.641 -1.005 1 80.75 22 VAL B N 1
ATOM 1060 C CA . VAL B 1 22 ? -10.289 22.609 -0.215 1 80.75 22 VAL B CA 1
ATOM 1061 C C . VAL B 1 22 ? -10.781 21.234 -0.63 1 80.75 22 VAL B C 1
ATOM 1063 O O . VAL B 1 22 ? -9.984 20.312 -0.796 1 80.75 22 VAL B O 1
ATOM 1066 N N . MET B 1 23 ? -12.008 21.156 -0.924 1 83.5 23 MET B N 1
ATOM 1067 C CA . MET B 1 23 ? -12.58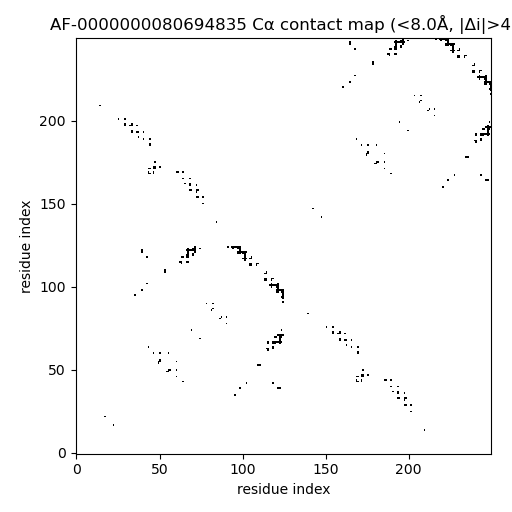6 19.859 -1.317 1 83.5 23 MET B CA 1
ATOM 1068 C C . MET B 1 23 ? -12.094 19.453 -2.701 1 83.5 23 MET B C 1
ATOM 1070 O O . MET B 1 23 ? -11.891 18.266 -2.963 1 83.5 23 MET B O 1
ATOM 1074 N N . ARG B 1 24 ? -11.859 20.391 -3.555 1 86.94 24 ARG B N 1
ATOM 1075 C CA . ARG B 1 24 ? -11.328 20.109 -4.883 1 86.94 24 ARG B CA 1
ATOM 1076 C C . ARG B 1 24 ? -9.875 19.656 -4.801 1 86.94 24 ARG B C 1
ATOM 1078 O O . ARG B 1 24 ? -9.461 18.75 -5.539 1 86.94 24 ARG B O 1
ATOM 1085 N N . ILE B 1 25 ? -9.18 20.203 -3.906 1 83.25 25 ILE B N 1
ATOM 1086 C CA . ILE B 1 25 ? -7.773 19.859 -3.727 1 83.25 25 ILE B CA 1
ATOM 1087 C C . ILE B 1 25 ? -7.668 18.453 -3.129 1 83.25 25 ILE B C 1
ATOM 1089 O O . ILE B 1 25 ? -6.891 17.625 -3.605 1 83.25 25 ILE B O 1
ATOM 1093 N N . ILE B 1 26 ? -8.469 18.125 -2.203 1 80.5 26 ILE B N 1
ATOM 1094 C CA . ILE B 1 26 ? -8.477 16.812 -1.574 1 80.5 26 ILE B CA 1
ATOM 1095 C C . ILE B 1 26 ? -8.844 15.75 -2.605 1 80.5 26 ILE B C 1
ATOM 1097 O O . ILE B 1 26 ? -8.219 14.688 -2.662 1 80.5 26 ILE B O 1
ATOM 1101 N N . GLY B 1 27 ? -9.789 16.109 -3.396 1 85.25 27 GLY B N 1
ATOM 1102 C CA . GLY B 1 27 ? -10.188 15.203 -4.457 1 85.25 27 GLY B CA 1
ATOM 1103 C C . GLY B 1 27 ? -9.078 14.922 -5.453 1 85.25 27 GLY B C 1
ATOM 1104 O O . GLY B 1 27 ? -8.867 13.773 -5.844 1 85.25 27 GLY B O 1
ATOM 1105 N N . ALA B 1 28 ? -8.359 15.945 -5.801 1 86.56 28 ALA B N 1
ATOM 1106 C CA . ALA B 1 28 ? -7.27 15.805 -6.766 1 86.56 28 ALA B CA 1
ATOM 1107 C C . ALA B 1 28 ? -6.121 14.992 -6.176 1 86.56 28 ALA B C 1
ATOM 1109 O O . ALA B 1 28 ? -5.559 14.125 -6.844 1 86.56 28 ALA B O 1
ATOM 1110 N N . VAL B 1 29 ? -5.863 15.219 -4.965 1 79.94 29 VAL B N 1
ATOM 1111 C CA . VAL B 1 29 ? -4.785 14.508 -4.289 1 79.94 29 VAL B CA 1
ATOM 1112 C C . VAL B 1 29 ? -5.168 13.039 -4.109 1 79.94 29 VAL B C 1
ATOM 1114 O O . VAL B 1 29 ? -4.34 12.148 -4.316 1 79.94 29 VAL B O 1
ATOM 1117 N N . ALA B 1 30 ? -6.441 12.867 -3.771 1 83.06 30 ALA B N 1
ATOM 1118 C CA . ALA B 1 30 ? -6.93 11.508 -3.592 1 83.06 30 ALA B CA 1
ATOM 1119 C C . ALA B 1 30 ? -6.84 10.711 -4.895 1 83.06 30 ALA B C 1
ATOM 1121 O O . ALA B 1 30 ? -6.445 9.547 -4.891 1 83.06 30 ALA B O 1
ATOM 1122 N N . LEU B 1 31 ? -7.145 11.391 -5.926 1 87.81 31 LEU B N 1
ATOM 1123 C CA . LEU B 1 31 ? -7.098 10.734 -7.23 1 87.81 31 LEU B CA 1
ATOM 1124 C C . LEU B 1 31 ? -5.66 10.43 -7.633 1 87.81 31 LEU B C 1
ATOM 1126 O O . LEU B 1 31 ? -5.371 9.344 -8.141 1 87.81 31 LEU B O 1
ATOM 1130 N N . ALA B 1 32 ? -4.809 11.398 -7.406 1 84.25 32 ALA B N 1
ATOM 1131 C CA . ALA B 1 32 ? -3.393 11.188 -7.695 1 84.25 32 ALA B CA 1
ATOM 1132 C C . ALA B 1 32 ? -2.836 10.031 -6.863 1 84.25 32 ALA B C 1
ATOM 1134 O O . ALA B 1 32 ? -2.09 9.195 -7.375 1 84.25 32 ALA B O 1
ATOM 1135 N N . HIS B 1 33 ? -3.24 10 -5.629 1 81.94 33 HIS B N 1
ATOM 1136 C CA . HIS B 1 33 ? -2.807 8.945 -4.723 1 81.94 33 HIS B CA 1
ATOM 1137 C C . HIS B 1 33 ? -3.32 7.582 -5.18 1 81.94 33 HIS B C 1
ATOM 1139 O O . HIS B 1 33 ? -2.58 6.598 -5.168 1 81.94 33 HIS B O 1
ATOM 1145 N N . LEU B 1 34 ? -4.535 7.625 -5.594 1 88.06 34 LEU B N 1
ATOM 1146 C CA . LEU B 1 34 ? -5.137 6.383 -6.066 1 88.06 34 LEU B CA 1
ATOM 1147 C C . LEU B 1 34 ? -4.402 5.852 -7.289 1 88.06 34 LEU B C 1
ATOM 1149 O O . LEU B 1 34 ? -4.086 4.664 -7.363 1 88.06 34 LEU B O 1
ATOM 1153 N N . VAL B 1 35 ? -4.109 6.703 -8.227 1 89.81 35 VAL B N 1
ATOM 1154 C CA . VAL B 1 35 ? -3.4 6.305 -9.438 1 89.81 35 VAL B CA 1
ATOM 1155 C C . VAL B 1 35 ? -2.02 5.762 -9.078 1 89.81 35 VAL B C 1
ATOM 1157 O O . VAL B 1 35 ? -1.598 4.727 -9.594 1 89.81 35 VAL B O 1
ATOM 1160 N N . ASN B 1 36 ? -1.366 6.469 -8.172 1 86.38 36 ASN B N 1
ATOM 1161 C CA . ASN B 1 36 ? -0.057 6.012 -7.719 1 86.38 36 ASN B CA 1
ATOM 1162 C C . ASN B 1 36 ? -0.143 4.645 -7.047 1 86.38 36 ASN B C 1
ATOM 1164 O O . ASN B 1 36 ? 0.677 3.764 -7.312 1 86.38 36 ASN B O 1
ATOM 1168 N N . ASP B 1 37 ? -1.115 4.418 -6.258 1 88 37 ASP B N 1
ATOM 1169 C CA . ASP B 1 37 ? -1.312 3.146 -5.566 1 88 37 ASP B CA 1
ATOM 1170 C C . ASP B 1 37 ? -1.567 2.016 -6.562 1 88 37 ASP B C 1
ATOM 1172 O O . ASP B 1 37 ? -1.09 0.895 -6.371 1 88 37 ASP B O 1
ATOM 1176 N N . LEU B 1 38 ? -2.262 2.381 -7.57 1 90.81 38 LEU B N 1
ATOM 1177 C CA . LEU B 1 38 ? -2.57 1.37 -8.578 1 90.81 38 LEU B CA 1
ATOM 1178 C C . LEU B 1 38 ? -1.325 1.003 -9.375 1 90.81 38 LEU B C 1
ATOM 1180 O O . LEU B 1 38 ? -1.114 -0.167 -9.703 1 90.81 38 LEU B O 1
ATOM 1184 N N . ILE B 1 39 ? -0.558 1.988 -9.664 1 90.75 39 ILE B N 1
ATOM 1185 C CA . ILE B 1 39 ? 0.701 1.728 -10.352 1 90.75 39 ILE B CA 1
ATOM 1186 C C . ILE B 1 39 ? 1.602 0.864 -9.469 1 90.75 39 ILE B C 1
ATOM 1188 O O . ILE B 1 39 ? 2.174 -0.124 -9.938 1 90.75 39 ILE B O 1
ATOM 1192 N N . GLN B 1 40 ? 1.646 1.119 -8.203 1 89.75 40 GLN B N 1
ATOM 1193 C CA . GLN B 1 40 ? 2.479 0.371 -7.27 1 89.75 40 GLN B CA 1
ATOM 1194 C C . GLN B 1 40 ? 1.94 -1.042 -7.062 1 89.75 40 GLN B C 1
ATOM 1196 O O . GLN B 1 40 ? 2.705 -1.97 -6.789 1 89.75 40 GLN B O 1
ATOM 1201 N N . ALA B 1 41 ? 0.674 -1.165 -7.273 1 92.31 41 ALA B N 1
ATOM 1202 C CA . ALA B 1 41 ? 0.032 -2.459 -7.066 1 92.31 41 ALA B CA 1
ATOM 1203 C C . ALA B 1 41 ? 0.342 -3.418 -8.211 1 92.31 41 ALA B C 1
ATOM 1205 O O . ALA B 1 41 ? 0.107 -4.625 -8.102 1 92.31 41 ALA B O 1
ATOM 1206 N N . ILE B 1 42 ? 0.905 -2.91 -9.242 1 91.88 42 ILE B N 1
ATOM 1207 C CA . ILE B 1 42 ? 1.321 -3.77 -10.344 1 91.88 42 ILE B CA 1
ATOM 1208 C C . ILE B 1 42 ? 2.33 -4.801 -9.836 1 91.88 42 ILE B C 1
ATOM 1210 O O . ILE B 1 42 ? 2.254 -5.977 -10.203 1 91.88 42 ILE B O 1
ATOM 1214 N N . LEU B 1 43 ? 3.18 -4.41 -8.938 1 93 43 LEU B N 1
ATOM 1215 C CA . LEU B 1 43 ? 4.219 -5.305 -8.438 1 93 43 LEU B CA 1
ATOM 1216 C C . LEU B 1 43 ? 3.607 -6.523 -7.754 1 93 43 LEU B C 1
ATOM 1218 O O . LEU B 1 43 ? 3.838 -7.656 -8.18 1 93 43 LEU B O 1
ATOM 1222 N N . PRO B 1 44 ? 2.793 -6.371 -6.762 1 93.56 44 PRO B N 1
ATOM 1223 C CA . PRO B 1 44 ? 2.229 -7.57 -6.141 1 93.56 44 PRO B CA 1
ATOM 1224 C C . PRO B 1 44 ? 1.315 -8.352 -7.082 1 93.56 44 PRO B C 1
ATOM 1226 O O . PRO B 1 44 ? 1.223 -9.578 -6.984 1 93.56 44 PRO B O 1
ATOM 1229 N N . SER B 1 45 ? 0.687 -7.695 -7.977 1 93.06 45 SER B N 1
ATOM 1230 C CA . SER B 1 45 ? -0.23 -8.375 -8.883 1 93.06 45 SER B CA 1
ATOM 1231 C C . SER B 1 45 ? 0.516 -9.336 -9.805 1 93.06 45 SER B C 1
ATOM 1233 O O . SER B 1 45 ? -0.071 -10.281 -10.328 1 93.06 45 SER B O 1
ATOM 1235 N N . ILE B 1 46 ? 1.737 -9.094 -10.016 1 93.88 46 ILE B N 1
ATOM 1236 C CA . ILE B 1 46 ? 2.471 -9.953 -10.945 1 93.88 46 ILE B CA 1
ATOM 1237 C C . ILE B 1 46 ? 3.301 -10.969 -10.164 1 93.88 46 ILE B C 1
ATOM 1239 O O . ILE B 1 46 ? 4.094 -11.711 -10.742 1 93.88 46 ILE B O 1
ATOM 1243 N N . TYR B 1 47 ? 3.113 -11.094 -8.875 1 95.56 47 TYR B N 1
ATOM 1244 C CA . TYR B 1 47 ? 3.854 -12.039 -8.039 1 95.56 47 TYR B CA 1
ATOM 1245 C C . TYR B 1 47 ? 3.719 -13.461 -8.57 1 95.56 47 TYR B C 1
ATOM 1247 O O . TYR B 1 47 ? 4.699 -14.203 -8.617 1 95.56 47 TY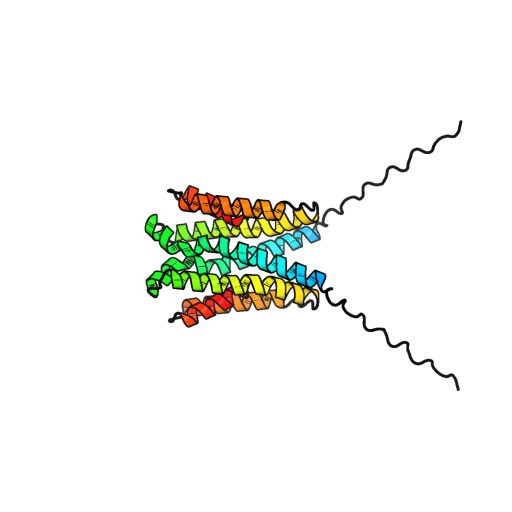R B O 1
ATOM 1255 N N . PRO B 1 48 ? 2.535 -13.875 -8.992 1 95.38 48 PRO B N 1
ATOM 1256 C CA . PRO B 1 48 ? 2.441 -15.234 -9.539 1 95.38 48 PRO B CA 1
ATOM 1257 C C . PRO B 1 48 ? 3.314 -15.438 -10.773 1 95.38 48 PRO B C 1
ATOM 1259 O O . PRO B 1 48 ? 3.938 -16.484 -10.93 1 95.38 48 PRO B O 1
ATOM 1262 N N . MET B 1 49 ? 3.359 -14.453 -11.586 1 92.81 49 MET B N 1
ATOM 1263 C CA . MET B 1 49 ? 4.188 -14.531 -12.789 1 92.81 49 MET B CA 1
ATOM 1264 C C . MET B 1 49 ? 5.668 -14.492 -12.43 1 92.81 49 MET B C 1
ATOM 1266 O O . MET B 1 49 ? 6.469 -15.234 -13.008 1 92.81 49 MET B O 1
ATOM 1270 N N . LEU B 1 50 ? 6.059 -13.617 -11.516 1 93.44 50 LEU B N 1
ATOM 1271 C CA . LEU B 1 50 ? 7.445 -13.523 -11.07 1 93.44 50 LEU B CA 1
ATOM 1272 C C . LEU B 1 50 ? 7.918 -14.836 -10.461 1 93.44 50 LEU B C 1
ATOM 1274 O O . LEU B 1 50 ? 9.023 -15.297 -10.742 1 93.44 50 LEU B O 1
ATOM 1278 N N . LYS B 1 51 ? 7.062 -15.406 -9.609 1 95.69 51 LYS B N 1
ATOM 1279 C CA . LYS B 1 51 ? 7.406 -16.672 -8.977 1 95.69 51 LYS B CA 1
ATOM 1280 C C . LYS B 1 51 ? 7.633 -17.766 -10.016 1 95.69 51 LYS B C 1
ATOM 1282 O O . LYS B 1 51 ? 8.617 -18.5 -9.945 1 95.69 51 LYS B O 1
ATOM 1287 N N . ALA B 1 52 ? 6.762 -17.812 -10.953 1 93 52 ALA B N 1
ATOM 1288 C CA . ALA B 1 52 ? 6.828 -18.844 -11.977 1 93 52 ALA B CA 1
ATOM 1289 C C . ALA B 1 52 ? 8.008 -18.625 -12.914 1 93 52 ALA B C 1
ATOM 1291 O O . ALA B 1 52 ? 8.75 -19.562 -13.234 1 93 52 ALA B O 1
ATOM 1292 N N . SER B 1 53 ? 8.25 -17.406 -13.336 1 93.12 53 SER B N 1
ATOM 1293 C CA . SER B 1 53 ? 9.25 -17.094 -14.352 1 93.12 53 SER B CA 1
ATOM 1294 C C . SER B 1 53 ? 10.664 -17.219 -13.789 1 93.12 53 SER B C 1
ATOM 1296 O O . SER B 1 53 ? 11.594 -17.578 -14.516 1 93.12 53 SER B O 1
ATOM 1298 N N . TYR B 1 54 ? 10.797 -16.984 -12.508 1 93.81 54 TYR B N 1
ATOM 1299 C CA . TYR B 1 54 ? 12.133 -16.953 -11.922 1 93.81 54 TYR B CA 1
ATOM 1300 C C . TYR B 1 54 ? 12.297 -18.078 -10.891 1 93.81 54 TYR B C 1
ATOM 1302 O O . TYR B 1 54 ? 13.32 -18.156 -10.211 1 93.81 54 TYR B O 1
ATOM 1310 N N . ASP B 1 55 ? 11.25 -18.938 -10.797 1 95.88 55 ASP B N 1
ATOM 1311 C CA . ASP B 1 55 ? 11.25 -20.078 -9.867 1 95.88 55 ASP B CA 1
ATOM 1312 C C . ASP B 1 55 ? 11.57 -19.609 -8.445 1 95.88 55 ASP B C 1
ATOM 1314 O O . ASP B 1 55 ? 12.445 -20.188 -7.793 1 95.88 55 ASP B O 1
ATOM 1318 N N . LEU B 1 56 ? 10.984 -18.578 -8.055 1 96.06 56 LEU B N 1
ATOM 1319 C CA . LEU B 1 56 ? 11.227 -18.016 -6.734 1 96.06 56 LEU B CA 1
ATOM 1320 C C . LEU B 1 56 ? 10.531 -18.828 -5.656 1 96.06 56 LEU B C 1
ATOM 1322 O O . LEU B 1 56 ? 9.453 -19.391 -5.891 1 96.06 56 LEU B O 1
ATOM 1326 N N . SER B 1 57 ? 11.164 -18.828 -4.504 1 97 57 SER B N 1
ATOM 1327 C CA . SER B 1 57 ? 10.516 -19.406 -3.334 1 97 57 SER B CA 1
ATOM 1328 C C . SER B 1 57 ? 9.523 -18.438 -2.705 1 97 57 SER B C 1
ATOM 1330 O O . SER B 1 57 ? 9.539 -17.234 -3.016 1 97 57 SER B O 1
ATOM 1332 N N . PHE B 1 58 ? 8.688 -18.938 -1.783 1 95.06 58 PHE B N 1
ATOM 1333 C CA . PHE B 1 58 ? 7.762 -18.078 -1.056 1 95.06 58 PHE B CA 1
ATOM 1334 C C . PHE B 1 58 ? 8.516 -17.109 -0.154 1 95.06 58 PHE B C 1
ATOM 1336 O O . PHE B 1 58 ? 8.07 -15.977 0.055 1 95.06 58 PHE B O 1
ATOM 1343 N N . THR B 1 59 ? 9.641 -17.547 0.326 1 96.19 59 THR B N 1
ATOM 1344 C CA . THR B 1 59 ? 10.477 -16.656 1.134 1 96.19 59 THR B CA 1
ATOM 1345 C C . THR B 1 59 ? 10.977 -15.484 0.305 1 96.19 59 THR B C 1
ATOM 1347 O O . THR B 1 59 ? 10.992 -14.344 0.779 1 96.19 59 THR B O 1
ATOM 1350 N N . GLN B 1 60 ? 11.297 -15.719 -0.899 1 96.69 60 GLN B N 1
ATOM 1351 C CA . GLN B 1 60 ? 11.789 -14.664 -1.775 1 96.69 60 GLN B CA 1
ATOM 1352 C C . GLN B 1 60 ? 10.68 -13.68 -2.139 1 96.69 60 GLN B C 1
ATOM 1354 O O . GLN B 1 60 ? 10.906 -12.469 -2.189 1 96.69 60 GLN B O 1
ATOM 1359 N N . ILE B 1 61 ? 9.469 -14.164 -2.342 1 97 61 ILE B N 1
ATOM 1360 C CA . ILE B 1 61 ? 8.328 -13.297 -2.58 1 97 61 ILE B CA 1
ATOM 1361 C C . ILE B 1 61 ? 8.078 -12.422 -1.353 1 97 61 ILE B C 1
ATOM 1363 O O . ILE B 1 61 ? 7.812 -11.227 -1.479 1 97 61 ILE B O 1
ATOM 1367 N N . GLY B 1 62 ? 8.211 -13.047 -0.197 1 96.12 62 GLY B N 1
ATOM 1368 C CA . GLY B 1 62 ? 8.094 -12.297 1.042 1 96.12 62 GLY B CA 1
ATOM 1369 C C . GLY B 1 62 ? 9.148 -11.211 1.185 1 96.12 62 GLY B C 1
ATOM 1370 O O . GLY B 1 62 ? 8.859 -10.117 1.665 1 96.12 62 GLY B O 1
ATOM 1371 N N . LEU B 1 63 ? 10.336 -11.516 0.768 1 96.81 63 LEU B N 1
ATOM 1372 C CA . LEU B 1 63 ? 11.422 -10.547 0.867 1 96.81 63 LEU B CA 1
ATOM 1373 C C . LEU B 1 63 ? 11.195 -9.367 -0.079 1 96.81 63 LEU B C 1
ATOM 1375 O O . LEU B 1 63 ? 11.547 -8.234 0.242 1 96.81 63 LEU B O 1
ATOM 1379 N N . ILE B 1 64 ? 10.664 -9.625 -1.239 1 96.94 64 ILE B N 1
ATOM 1380 C CA . ILE B 1 64 ? 10.297 -8.555 -2.158 1 96.94 64 ILE B CA 1
ATOM 1381 C C . ILE B 1 64 ? 9.242 -7.656 -1.514 1 96.94 64 ILE B C 1
ATOM 1383 O O . ILE B 1 64 ? 9.375 -6.43 -1.522 1 96.94 64 ILE B O 1
ATOM 1387 N N . THR B 1 65 ? 8.281 -8.266 -0.909 1 95.94 65 THR B N 1
ATOM 1388 C CA . THR B 1 65 ? 7.191 -7.547 -0.26 1 95.94 65 THR B CA 1
ATOM 1389 C C . THR B 1 65 ? 7.711 -6.711 0.907 1 95.94 65 THR B C 1
ATOM 1391 O O . THR B 1 65 ? 7.32 -5.555 1.073 1 95.94 65 THR B O 1
ATOM 1394 N N . LEU B 1 66 ? 8.602 -7.312 1.688 1 94.81 66 LEU B N 1
ATOM 1395 C CA . LEU B 1 66 ? 9.203 -6.613 2.818 1 94.81 66 LEU B CA 1
ATOM 1396 C C . LEU B 1 66 ? 9.992 -5.398 2.346 1 94.81 66 LEU B C 1
ATOM 1398 O O . LEU B 1 66 ? 9.867 -4.309 2.908 1 94.81 66 LEU B O 1
ATOM 1402 N N . THR B 1 67 ? 10.789 -5.605 1.346 1 95.38 67 THR B N 1
ATOM 1403 C CA . THR B 1 67 ? 11.602 -4.527 0.798 1 95.38 67 THR B CA 1
ATOM 1404 C C . THR B 1 67 ? 10.719 -3.381 0.312 1 95.38 67 THR B C 1
ATOM 1406 O O . THR B 1 67 ? 10.984 -2.215 0.62 1 95.38 67 THR B O 1
ATOM 1409 N N . PHE B 1 68 ? 9.766 -3.779 -0.469 1 94.62 68 PHE B N 1
ATOM 1410 C CA . PHE B 1 68 ? 8.797 -2.812 -0.976 1 94.62 68 PHE B CA 1
ATOM 1411 C C . PHE B 1 68 ? 8.133 -2.057 0.17 1 94.62 68 PHE B C 1
ATOM 1413 O O . PHE B 1 68 ? 8.117 -0.823 0.176 1 94.62 68 PHE B O 1
ATOM 1420 N N . GLN B 1 69 ? 7.688 -2.719 1.269 1 92.88 69 GLN B N 1
ATOM 1421 C CA . GLN B 1 69 ? 6.906 -2.131 2.352 1 92.88 69 GLN B CA 1
ATOM 1422 C C . GLN B 1 69 ? 7.781 -1.261 3.25 1 92.88 69 GLN B C 1
ATOM 1424 O O . GLN B 1 69 ? 7.348 -0.203 3.711 1 92.88 69 GLN B O 1
ATOM 1429 N N . ILE B 1 70 ? 8.984 -1.656 3.496 1 91.31 70 ILE B N 1
ATOM 1430 C CA . ILE B 1 70 ? 9.883 -0.895 4.359 1 91.31 70 ILE B CA 1
ATOM 1431 C C . ILE B 1 70 ? 10.234 0.431 3.688 1 91.31 70 ILE B C 1
ATOM 1433 O O . ILE B 1 70 ? 10.203 1.485 4.328 1 91.31 70 ILE B O 1
ATOM 1437 N N . THR B 1 71 ? 10.5 0.376 2.414 1 90.69 71 THR B N 1
ATOM 1438 C CA . THR B 1 71 ? 10.852 1.602 1.707 1 90.69 71 THR B CA 1
ATOM 1439 C C . THR B 1 71 ? 9.648 2.525 1.585 1 90.69 71 THR B C 1
ATOM 1441 O O . THR B 1 71 ? 9.773 3.746 1.692 1 90.69 71 THR B O 1
ATOM 1444 N N . ALA B 1 72 ? 8.484 1.944 1.449 1 86 72 ALA B N 1
ATOM 1445 C CA . ALA B 1 72 ? 7.262 2.742 1.341 1 86 72 ALA B CA 1
ATOM 1446 C C . ALA B 1 72 ? 6.891 3.361 2.686 1 86 72 ALA B C 1
ATOM 1448 O O . ALA B 1 72 ? 6.551 4.543 2.758 1 86 72 ALA B O 1
ATOM 1449 N N . SER B 1 73 ? 6.93 2.631 3.736 1 84 73 SER B N 1
ATOM 1450 C CA . SER B 1 73 ? 6.41 3.053 5.031 1 84 73 SER B CA 1
ATOM 1451 C C . SER B 1 73 ? 7.395 3.965 5.754 1 84 73 SER B C 1
ATOM 1453 O O . SER B 1 73 ? 6.988 4.906 6.438 1 84 73 SER B O 1
ATOM 1455 N N . LEU B 1 74 ? 8.617 3.656 5.719 1 76.88 74 LEU B N 1
ATOM 1456 C CA . LEU B 1 74 ? 9.602 4.434 6.461 1 76.88 74 LEU B CA 1
ATOM 1457 C C . LEU B 1 74 ? 9.914 5.746 5.75 1 76.88 74 LEU B C 1
ATOM 1459 O O . LEU B 1 74 ? 10.125 6.773 6.398 1 76.88 74 LEU B O 1
ATOM 1463 N N . LEU B 1 75 ? 9.812 5.742 4.492 1 76.38 75 LEU B N 1
ATOM 1464 C CA . LEU B 1 75 ? 10.133 6.961 3.754 1 76.38 75 LEU B CA 1
ATOM 1465 C C . LEU B 1 75 ? 9 7.977 3.871 1 76.38 75 LEU B C 1
ATOM 1467 O O . LEU B 1 75 ? 9.242 9.18 3.902 1 76.38 75 LEU B O 1
ATOM 1471 N N . GLN B 1 76 ? 7.781 7.395 4.039 1 72.5 76 GLN B N 1
ATOM 1472 C CA . GLN B 1 76 ? 6.633 8.289 4.027 1 72.5 76 GLN B CA 1
ATOM 1473 C C . GLN B 1 76 ? 6.664 9.242 5.223 1 72.5 76 GLN B C 1
ATOM 1475 O O . GLN B 1 76 ? 6.59 10.461 5.055 1 72.5 76 GLN B O 1
ATOM 1480 N N . PRO B 1 77 ? 6.836 8.812 6.461 1 72.81 77 PRO B N 1
ATOM 1481 C CA . PRO B 1 77 ? 6.922 9.734 7.594 1 72.81 77 PRO B CA 1
ATOM 1482 C C . PRO B 1 77 ? 8.156 10.633 7.535 1 72.81 77 PRO B C 1
ATOM 1484 O O . PRO B 1 77 ? 8.086 11.812 7.891 1 72.81 77 PRO B O 1
ATOM 1487 N N . TRP B 1 78 ? 9.219 10.039 7.027 1 75.25 78 TRP B N 1
ATOM 1488 C CA . TRP B 1 78 ? 10.445 10.82 6.934 1 75.25 78 TRP B CA 1
ATOM 1489 C C . TRP B 1 78 ? 10.312 11.922 5.887 1 75.25 78 TRP B C 1
ATOM 1491 O O . TRP B 1 78 ? 10.711 13.07 6.121 1 75.25 78 TRP B O 1
ATOM 1501 N N . VAL B 1 79 ? 9.758 11.609 4.824 1 75.25 79 VAL B N 1
ATOM 1502 C CA . VAL B 1 79 ? 9.539 12.578 3.756 1 75.25 79 VAL B CA 1
ATOM 1503 C C . VAL B 1 79 ? 8.508 13.617 4.203 1 75.25 79 VAL B C 1
ATOM 1505 O O . VAL B 1 79 ? 8.664 14.805 3.926 1 75.25 79 VAL B O 1
ATOM 1508 N N . GLY B 1 80 ? 7.492 13.102 4.855 1 70 80 GLY B N 1
ATOM 1509 C CA . GLY B 1 80 ? 6.516 14.039 5.391 1 70 80 GLY B CA 1
ATOM 1510 C C . GLY B 1 80 ? 7.113 15.016 6.383 1 70 80 GLY B C 1
ATOM 1511 O O . GLY B 1 80 ? 6.836 16.219 6.324 1 70 80 GLY B O 1
ATOM 1512 N N . TYR B 1 81 ? 7.891 14.477 7.234 1 73.62 81 TYR B N 1
ATOM 1513 C CA . TYR B 1 81 ? 8.547 15.305 8.242 1 73.62 81 TYR B CA 1
ATOM 1514 C C . TYR B 1 81 ? 9.484 16.312 7.59 1 73.62 81 TYR B C 1
ATOM 1516 O O . TYR B 1 81 ? 9.484 17.5 7.938 1 73.62 81 TYR B O 1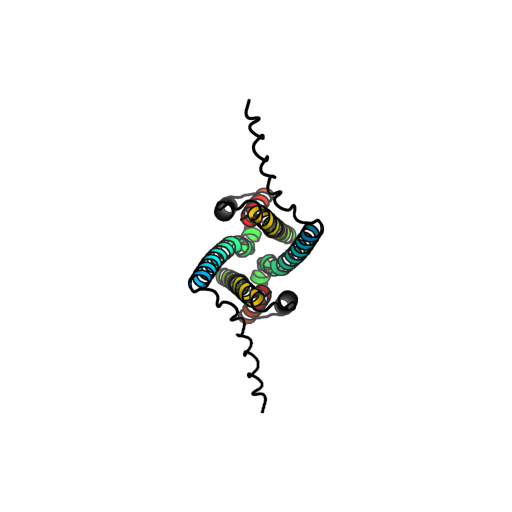
ATOM 1524 N N . TYR B 1 82 ? 10.25 15.797 6.742 1 75.19 82 TYR B N 1
ATOM 1525 C CA . TYR B 1 82 ? 11.219 16.641 6.059 1 75.19 82 TYR B CA 1
ATOM 1526 C C . TYR B 1 82 ? 10.531 17.688 5.211 1 75.19 82 TYR B C 1
ATOM 1528 O O . TYR B 1 82 ? 10.945 18.859 5.195 1 75.19 82 TYR B O 1
ATOM 1536 N N . THR B 1 83 ? 9.516 17.359 4.559 1 76.31 83 THR B N 1
ATOM 1537 C CA . THR B 1 83 ? 8.82 18.266 3.658 1 76.31 83 THR B CA 1
ATOM 1538 C C . THR B 1 83 ? 8.039 19.312 4.445 1 76.31 83 THR B C 1
ATOM 1540 O O . THR B 1 83 ? 7.836 20.438 3.973 1 76.31 83 THR B O 1
ATOM 1543 N N . ASP B 1 84 ? 7.582 19.016 5.59 1 71.62 84 ASP B N 1
ATOM 1544 C CA . ASP B 1 84 ? 6.914 19.984 6.457 1 71.62 84 ASP B CA 1
ATOM 1545 C C . ASP B 1 84 ? 7.859 21.125 6.848 1 71.62 84 ASP B C 1
ATOM 1547 O O . ASP B 1 84 ? 7.441 22.281 6.965 1 71.62 84 ASP B O 1
ATOM 1551 N N . ARG B 1 85 ? 9.125 20.719 6.973 1 77.69 85 ARG B N 1
ATOM 1552 C CA . ARG B 1 85 ? 10.133 21.703 7.379 1 77.69 85 ARG B CA 1
ATOM 1553 C C . ARG B 1 85 ? 10.719 22.422 6.164 1 77.69 85 ARG B C 1
ATOM 1555 O O . ARG B 1 85 ? 11.125 23.578 6.262 1 77.69 85 ARG B O 1
ATOM 1562 N N . HIS B 1 86 ? 10.75 21.656 5.09 1 81.12 86 HIS B N 1
ATOM 1563 C CA . HIS B 1 86 ? 11.273 22.219 3.846 1 81.12 86 HIS B CA 1
ATOM 1564 C C . HIS B 1 86 ? 10.312 21.984 2.689 1 81.12 86 HIS B C 1
ATOM 1566 O O . HIS B 1 86 ? 10.5 21.047 1.894 1 81.12 86 HIS B O 1
ATOM 1572 N N . PRO B 1 87 ? 9.312 22.812 2.691 1 76.38 87 PRO B N 1
ATOM 1573 C CA . PRO B 1 87 ? 8.336 22.594 1.623 1 76.38 87 PRO B CA 1
ATOM 1574 C C . PRO B 1 87 ? 8.969 22.578 0.235 1 76.38 87 PRO B C 1
ATOM 1576 O O . PRO B 1 87 ? 9.719 23.484 -0.121 1 76.38 87 PRO B O 1
ATOM 1579 N N . ASN B 1 88 ? 9.016 21.453 -0.297 1 78.75 88 ASN B N 1
ATOM 1580 C CA . ASN B 1 88 ? 9.555 21.203 -1.631 1 78.75 88 ASN B CA 1
ATOM 1581 C C . ASN B 1 88 ? 8.531 20.516 -2.535 1 78.75 88 ASN B C 1
ATOM 1583 O O . ASN B 1 88 ? 8.172 19.375 -2.305 1 78.75 88 ASN B O 1
ATOM 1587 N N . PRO B 1 89 ? 8.094 21.156 -3.494 1 78.38 89 PRO B N 1
ATOM 1588 C CA . PRO B 1 89 ? 7.059 20.609 -4.371 1 78.38 89 PRO B CA 1
ATOM 1589 C C . PRO B 1 89 ? 7.566 19.453 -5.234 1 78.38 89 PRO B C 1
ATOM 1591 O O . PRO B 1 89 ? 6.773 18.75 -5.867 1 78.38 89 PRO B O 1
ATOM 1594 N N . LEU B 1 90 ? 8.758 19.188 -5.164 1 80.12 90 LEU B N 1
ATOM 1595 C CA . LEU B 1 90 ? 9.328 18.172 -6.051 1 80.12 90 LEU B CA 1
ATOM 1596 C C . LEU B 1 90 ? 9.32 16.797 -5.395 1 80.12 90 LEU B C 1
ATOM 1598 O O . LEU B 1 90 ? 9.609 15.797 -6.047 1 80.12 90 LEU B O 1
ATOM 1602 N N . VAL B 1 91 ? 8.852 16.672 -4.176 1 79.06 91 VAL B N 1
ATOM 1603 C CA . VAL B 1 91 ? 8.914 15.414 -3.445 1 79.06 91 VAL B CA 1
ATOM 1604 C C . VAL B 1 91 ? 7.969 14.398 -4.086 1 79.06 91 VAL B C 1
ATOM 1606 O O . VAL B 1 91 ? 8.344 13.242 -4.297 1 79.06 91 VAL B O 1
ATOM 1609 N N . LEU B 1 92 ? 6.773 14.859 -4.453 1 74.62 92 LEU B N 1
ATOM 1610 C CA . LEU B 1 92 ? 5.793 13.953 -5.043 1 74.62 92 LEU B CA 1
ATOM 1611 C C . LEU B 1 92 ? 6.242 13.5 -6.43 1 74.62 92 LEU B C 1
ATOM 1613 O O . LEU B 1 92 ? 6.289 12.297 -6.707 1 74.62 92 LEU B O 1
ATOM 1617 N N . PRO B 1 93 ? 6.68 14.414 -7.281 1 81.44 93 PRO B N 1
ATOM 1618 C CA . PRO B 1 93 ? 7.141 13.992 -8.609 1 81.44 93 PRO B CA 1
ATOM 1619 C C . PRO B 1 93 ? 8.375 13.094 -8.547 1 81.44 93 PRO B C 1
ATOM 1621 O O . PRO B 1 93 ? 8.492 12.148 -9.328 1 81.44 93 PRO B O 1
ATOM 1624 N N . VAL B 1 94 ? 9.281 13.359 -7.676 1 85.44 94 VAL B N 1
ATOM 1625 C CA . VAL B 1 94 ? 10.5 12.57 -7.562 1 85.44 94 VAL B CA 1
ATOM 1626 C C . VAL B 1 94 ? 10.148 11.141 -7.133 1 85.44 94 VAL B C 1
ATOM 1628 O O . VAL B 1 94 ? 10.695 10.172 -7.668 1 85.44 94 VAL B O 1
ATOM 1631 N N . GLY B 1 95 ? 9.266 11.055 -6.176 1 86.56 95 GLY B N 1
ATOM 1632 C CA . GLY B 1 95 ? 8.789 9.742 -5.781 1 86.56 95 GLY B CA 1
ATOM 1633 C C . GLY B 1 95 ? 8.156 8.969 -6.922 1 86.56 95 GLY B C 1
ATOM 1634 O O . GLY B 1 95 ? 8.398 7.77 -7.078 1 86.56 95 GLY B O 1
ATOM 1635 N N . SER B 1 96 ? 7.418 9.656 -7.781 1 87.88 96 SER B N 1
ATOM 1636 C CA . SER B 1 96 ? 6.742 9.023 -8.906 1 87.88 96 SER B CA 1
ATOM 1637 C C . SER B 1 96 ? 7.742 8.555 -9.953 1 87.88 96 SER B C 1
ATOM 1639 O O . SER B 1 96 ? 7.555 7.504 -10.578 1 87.88 96 SER B O 1
ATOM 1641 N N . ILE B 1 97 ? 8.734 9.305 -10.141 1 91.31 97 ILE B N 1
ATOM 1642 C CA . ILE B 1 97 ? 9.773 8.938 -11.094 1 91.31 97 ILE B CA 1
ATOM 1643 C C . ILE B 1 97 ? 10.508 7.691 -10.602 1 91.31 97 ILE B C 1
ATOM 1645 O O . ILE B 1 97 ? 10.836 6.805 -11.383 1 91.31 97 ILE B O 1
ATOM 1649 N N . CYS B 1 98 ? 10.758 7.617 -9.312 1 92.25 98 CYS B N 1
ATOM 1650 C CA . CYS B 1 98 ? 11.375 6.434 -8.734 1 92.25 98 CYS B CA 1
ATOM 1651 C C . CYS B 1 98 ? 10.523 5.195 -8.984 1 92.25 98 CYS B C 1
ATOM 1653 O O . CYS B 1 98 ? 11.047 4.145 -9.359 1 92.25 98 CYS B O 1
ATOM 1655 N N . THR B 1 99 ? 9.234 5.348 -8.773 1 92.69 99 THR B N 1
ATOM 1656 C CA . THR B 1 99 ? 8.32 4.242 -9.023 1 92.69 99 THR B CA 1
ATOM 1657 C C . THR B 1 99 ? 8.383 3.809 -10.484 1 92.69 99 THR B C 1
ATOM 1659 O O . THR B 1 99 ? 8.43 2.613 -10.781 1 92.69 99 THR B O 1
ATOM 1662 N N . LEU B 1 100 ? 8.414 4.781 -11.375 1 92.88 100 LEU B N 1
ATOM 1663 C CA . LEU B 1 100 ? 8.461 4.484 -12.805 1 92.88 100 LEU B CA 1
ATOM 1664 C C . LEU B 1 100 ? 9.727 3.711 -13.156 1 92.88 100 LEU B C 1
ATOM 1666 O O . LEU B 1 100 ? 9.664 2.709 -13.875 1 92.88 100 LEU B O 1
ATOM 1670 N N . ILE B 1 101 ? 10.805 4.152 -12.641 1 94.88 101 ILE B N 1
ATOM 1671 C CA . ILE B 1 101 ? 12.07 3.484 -12.891 1 94.88 101 ILE B CA 1
ATOM 1672 C C . ILE B 1 101 ? 12.023 2.057 -12.344 1 94.88 101 ILE B C 1
ATOM 1674 O O . ILE B 1 101 ? 12.469 1.117 -13.008 1 94.88 101 ILE B O 1
ATOM 1678 N N . GLY B 1 102 ? 11.469 1.902 -11.156 1 95.94 102 GLY B N 1
ATOM 1679 C CA . GLY B 1 102 ? 11.336 0.581 -10.57 1 95.94 102 GLY B CA 1
ATOM 1680 C C . GLY B 1 102 ? 10.5 -0.367 -11.406 1 95.94 102 GLY B C 1
ATOM 1681 O O . GLY B 1 102 ? 10.859 -1.531 -11.586 1 95.94 102 GLY B O 1
ATOM 1682 N N . ILE B 1 103 ? 9.445 0.104 -11.961 1 94.12 103 ILE B N 1
ATOM 1683 C CA . ILE B 1 103 ? 8.555 -0.715 -12.773 1 94.12 103 ILE B CA 1
ATOM 1684 C C . ILE B 1 103 ? 9.25 -1.108 -14.07 1 94.12 103 ILE B C 1
ATOM 1686 O O . ILE B 1 103 ? 9.172 -2.262 -14.508 1 94.12 103 ILE B O 1
ATOM 1690 N N . VAL B 1 104 ? 9.883 -0.158 -14.688 1 94.19 104 VAL B N 1
ATOM 1691 C CA . VAL B 1 104 ? 10.609 -0.441 -15.922 1 94.19 104 VAL B CA 1
ATOM 1692 C C . VAL B 1 104 ? 11.703 -1.47 -15.648 1 94.19 104 VAL B C 1
ATOM 1694 O O . VAL B 1 104 ? 11.883 -2.412 -16.422 1 94.19 104 VAL B O 1
ATOM 1697 N N . MET B 1 105 ? 12.414 -1.364 -14.57 1 94.94 105 MET B N 1
ATOM 1698 C CA . MET B 1 105 ? 13.445 -2.32 -14.18 1 94.94 105 MET B CA 1
ATOM 1699 C C . MET B 1 105 ? 12.852 -3.709 -13.969 1 94.94 105 MET B C 1
ATOM 1701 O O . MET B 1 105 ? 13.453 -4.711 -14.359 1 94.94 105 MET B O 1
ATOM 1705 N N . MET B 1 106 ? 11.664 -3.766 -13.391 1 92.5 106 MET B N 1
ATOM 1706 C CA . MET B 1 106 ? 10.992 -5.031 -13.102 1 92.5 106 MET B CA 1
ATOM 1707 C C . MET B 1 106 ? 10.719 -5.809 -14.383 1 92.5 106 MET B C 1
ATOM 1709 O O . MET B 1 106 ? 10.742 -7.043 -14.383 1 92.5 106 MET B O 1
ATOM 1713 N N . SER B 1 107 ? 10.492 -5.105 -15.398 1 88.19 107 SER B N 1
ATOM 1714 C CA . SER B 1 107 ? 10.172 -5.754 -16.656 1 88.19 107 SER B CA 1
ATOM 1715 C C . SER B 1 107 ? 11.422 -6.32 -17.328 1 88.19 107 SER B C 1
ATOM 1717 O O . SER B 1 107 ? 11.32 -7.141 -18.25 1 88.19 107 SER B O 1
ATOM 1719 N N . MET B 1 108 ? 12.562 -5.977 -16.812 1 89.62 108 MET B N 1
ATOM 1720 C CA . MET B 1 108 ? 13.797 -6.34 -17.5 1 89.62 108 MET B CA 1
ATOM 1721 C C . MET B 1 108 ? 14.688 -7.191 -16.609 1 89.62 108 MET B C 1
ATOM 1723 O O . MET B 1 108 ? 15.672 -7.77 -17.078 1 89.62 108 MET B O 1
ATOM 1727 N N . VAL B 1 109 ? 14.367 -7.234 -15.375 1 84.56 109 VAL B N 1
ATOM 1728 C CA . VAL B 1 109 ? 15.297 -7.844 -14.438 1 84.56 109 VAL B CA 1
ATOM 1729 C C . VAL B 1 109 ? 15.344 -9.352 -14.664 1 84.56 109 VAL B C 1
ATOM 1731 O O . VAL B 1 109 ? 14.344 -9.961 -15.055 1 84.56 109 VAL B O 1
ATOM 1734 N N . GLY B 1 110 ? 16.609 -9.883 -14.367 1 87.44 110 GLY B N 1
ATOM 1735 C CA . GLY B 1 110 ? 16.844 -11.305 -14.578 1 87.44 110 GLY B CA 1
ATOM 1736 C C . GLY B 1 110 ? 17.422 -12 -13.359 1 87.44 110 GLY B C 1
ATOM 1737 O O . GLY B 1 110 ? 17.859 -13.148 -13.445 1 87.44 110 GLY B O 1
ATOM 1738 N N . SER B 1 111 ? 17.516 -11.148 -12.289 1 94.56 111 SER B N 1
ATOM 1739 C CA . SER B 1 111 ? 18.062 -11.742 -11.078 1 94.56 111 SER B CA 1
ATOM 1740 C C . SER B 1 111 ? 17.328 -11.258 -9.836 1 94.56 111 SER B C 1
ATOM 1742 O O . SER B 1 111 ? 16.688 -10.203 -9.859 1 94.56 111 SER B O 1
ATOM 1744 N N . PHE B 1 112 ? 17.469 -12.008 -8.789 1 96.62 112 PHE B N 1
ATOM 1745 C CA . PHE B 1 112 ? 16.719 -11.734 -7.562 1 96.62 112 PHE B CA 1
ATOM 1746 C C . PHE B 1 112 ? 17.172 -10.422 -6.934 1 96.62 112 PHE B C 1
ATOM 1748 O O . PHE B 1 112 ? 16.344 -9.594 -6.547 1 96.62 112 PHE B O 1
ATOM 1755 N N . PRO B 1 113 ? 18.469 -10.109 -6.824 1 96.88 113 PRO B N 1
ATOM 1756 C CA . PRO B 1 113 ? 18.875 -8.828 -6.246 1 96.88 113 PRO B CA 1
ATOM 1757 C C . PRO B 1 113 ? 18.344 -7.629 -7.031 1 96.88 113 PRO B C 1
ATOM 1759 O O . PRO B 1 113 ? 18.016 -6.598 -6.441 1 96.88 113 PRO B O 1
ATOM 1762 N N . LEU B 1 114 ? 18.25 -7.793 -8.32 1 96.19 114 LEU B N 1
ATOM 1763 C CA . LEU B 1 114 ? 17.734 -6.703 -9.141 1 96.19 114 LEU B CA 1
ATOM 1764 C C . LEU B 1 114 ? 16.219 -6.551 -8.969 1 96.19 114 LEU B C 1
ATOM 1766 O O . LEU B 1 114 ? 15.695 -5.438 -9.031 1 96.19 114 LEU B O 1
ATOM 1770 N N . ILE B 1 115 ? 15.602 -7.652 -8.75 1 97.25 115 ILE B N 1
ATOM 1771 C CA . ILE B 1 115 ? 14.18 -7.598 -8.43 1 97.25 115 ILE B CA 1
ATOM 1772 C C . ILE B 1 115 ? 13.977 -6.855 -7.113 1 97.25 115 ILE B C 1
ATOM 1774 O O . ILE B 1 115 ? 13.086 -6.012 -7 1 97.25 115 ILE B O 1
ATOM 1778 N N . LEU B 1 116 ? 14.852 -7.086 -6.125 1 97.56 116 LEU B N 1
ATOM 1779 C CA . LEU B 1 116 ? 14.781 -6.395 -4.844 1 97.56 116 LEU B CA 1
ATOM 1780 C C . LEU B 1 116 ? 15.008 -4.898 -5.02 1 97.56 116 LEU B C 1
ATOM 1782 O O . LEU B 1 116 ? 14.312 -4.082 -4.41 1 97.56 116 LEU B O 1
ATOM 1786 N N . LEU B 1 117 ? 15.922 -4.598 -5.852 1 96.75 117 LEU B N 1
ATOM 1787 C CA . LEU B 1 117 ? 16.219 -3.191 -6.109 1 96.75 117 LEU B CA 1
ATOM 1788 C C . LEU B 1 117 ? 15.023 -2.498 -6.762 1 96.75 117 LEU B C 1
ATOM 1790 O O . LEU B 1 117 ? 14.672 -1.379 -6.387 1 96.75 117 LEU B O 1
ATOM 1794 N N . ALA B 1 118 ? 14.445 -3.137 -7.762 1 96.81 118 ALA B N 1
ATOM 1795 C CA . ALA B 1 118 ? 13.258 -2.592 -8.414 1 96.81 118 ALA B CA 1
ATOM 1796 C C . ALA B 1 118 ? 12.125 -2.393 -7.41 1 96.81 118 ALA B C 1
ATOM 1798 O O . ALA B 1 118 ? 11.469 -1.351 -7.41 1 96.81 118 ALA B O 1
ATOM 1799 N N . ALA B 1 119 ? 11.945 -3.4 -6.543 1 96.75 119 ALA B N 1
ATOM 1800 C CA . ALA B 1 119 ? 10.914 -3.32 -5.516 1 96.75 119 ALA B CA 1
ATOM 1801 C C . ALA B 1 119 ? 11.164 -2.146 -4.574 1 96.75 119 ALA B C 1
ATOM 1803 O O . ALA B 1 119 ? 10.227 -1.435 -4.199 1 96.75 119 ALA B O 1
ATOM 1804 N N . ALA B 1 120 ? 12.422 -1.914 -4.195 1 95.81 120 ALA B N 1
ATOM 1805 C CA . ALA B 1 120 ? 12.789 -0.798 -3.326 1 95.81 120 ALA B CA 1
ATOM 1806 C C . ALA B 1 120 ? 12.469 0.54 -3.988 1 95.81 120 ALA B C 1
ATOM 1808 O O . ALA B 1 120 ? 11.938 1.447 -3.344 1 95.81 120 ALA B O 1
ATOM 1809 N N . LEU B 1 121 ? 12.727 0.677 -5.262 1 94.44 121 LEU B N 1
ATOM 1810 C CA . LEU B 1 121 ? 12.461 1.904 -6.004 1 94.44 121 LEU B CA 1
ATOM 1811 C C . LEU B 1 121 ? 10.969 2.18 -6.086 1 94.44 121 LEU B C 1
ATOM 1813 O O . LEU B 1 121 ? 10.531 3.322 -5.926 1 94.44 121 LEU B O 1
ATOM 1817 N N . ILE B 1 122 ? 10.211 1.156 -6.293 1 94.19 122 ILE B N 1
ATOM 1818 C CA . ILE B 1 122 ? 8.758 1.296 -6.344 1 94.19 122 ILE B CA 1
ATOM 1819 C C . ILE B 1 122 ? 8.242 1.754 -4.984 1 94.19 122 ILE B C 1
ATOM 1821 O O . ILE B 1 122 ? 7.391 2.646 -4.906 1 94.19 122 ILE B O 1
ATOM 1825 N N . GLY B 1 123 ? 8.781 1.252 -3.912 1 92.06 123 GLY B N 1
ATOM 1826 C CA . GLY B 1 123 ? 8.367 1.605 -2.566 1 92.06 123 GLY B CA 1
ATOM 1827 C C . GLY B 1 123 ? 8.711 3.035 -2.191 1 92.06 123 GLY B C 1
ATOM 1828 O O . GLY B 1 123 ? 7.965 3.684 -1.452 1 92.06 123 GLY B O 1
ATOM 1829 N N . ILE B 1 124 ? 9.805 3.529 -2.676 1 88.81 124 ILE B N 1
ATOM 1830 C CA . ILE B 1 124 ? 10.258 4.887 -2.389 1 88.81 124 ILE B CA 1
ATOM 1831 C C . ILE B 1 124 ? 9.25 5.891 -2.943 1 88.81 124 ILE B C 1
ATOM 1833 O O . ILE B 1 124 ? 9.055 6.965 -2.365 1 88.81 124 ILE B O 1
ATOM 1837 N N . GLY B 1 125 ? 8.672 5.461 -3.988 1 83 125 GLY B N 1
ATOM 1838 C CA . GLY B 1 125 ? 7.73 6.391 -4.594 1 83 125 GLY B CA 1
ATOM 1839 C C . GLY B 1 125 ? 6.34 6.297 -3.996 1 83 125 GLY B C 1
ATOM 1840 O O . GLY B 1 125 ? 5.715 7.32 -3.707 1 83 125 GLY B O 1
#

Sequence (250 aa):
MATSAPPATAKASTTPQASPLVMRIIGAVALAHLVNDLIQAILPSIYPMLKASYDLSFTQIGLITLTFQITASLLQPWVGYYTDRHPNPLVLPVGSICTLIGIVMMSMVGSFPLILLAAALIGIGMATSAPPATAKASTTPQASPLVMRIIGAVALAHLVNDLIQAILPSIYPMLKASYDLSFTQIGLITLTFQITASLLQPWVGYYTDRHPNPLVLPVGSICTLIGIVMMSMVGSFPLILLAAALIGIG

Solvent-accessible surface area (backbone atoms only — not comparable to full-atom values): 13575 Å² total; per-residue (Å²): 133,84,78,73,72,74,76,77,74,74,75,74,79,68,71,74,67,74,50,73,65,54,54,52,50,52,51,52,50,40,51,52,48,37,54,52,50,53,60,55,43,49,60,48,59,41,38,45,55,51,31,64,76,66,67,50,51,71,66,53,48,43,50,37,51,49,40,19,48,51,33,33,38,55,43,47,57,51,49,50,54,49,32,73,75,48,79,53,86,56,56,64,59,52,19,48,51,34,24,51,52,12,53,57,43,54,77,65,51,87,46,69,72,51,42,40,50,18,31,30,28,33,19,56,61,133,82,79,75,73,74,77,78,74,75,73,74,78,68,70,75,67,75,50,73,64,54,54,52,50,51,50,51,50,40,49,53,48,38,52,50,50,53,60,58,43,50,61,48,60,40,39,45,55,51,30,64,78,66,68,49,52,72,66,53,48,44,50,36,50,47,41,20,47,50,33,33,39,56,43,47,57,51,49,51,54,49,33,72,76,47,80,52,85,55,56,65,58,51,17,50,51,35,25,50,52,14,53,57,42,56,75,65,52,89,45,68,70,51,43,40,49,17,31,32,29,33,19,57,60

Radius of gyration: 24.13 Å; Cα contacts (8 Å, |Δi|>4): 224; chains: 2; bounding box: 67×85×54 Å

Foldseek 3Di:
DPPPDPPPPPPPPPPPDPDPVNVVVVVVVVVVVVVLVVLLVVLVVCLVVVCVVQVDDPVLSVLLVVLLQCLQVVLVVVVVVVCVVVVDPCQVVVLSVLLVVLVVQCVVDRDSVSPSVSSNSNSND/DPPPDPPPPPPPPPPPDPDPVNVVVVVVVVVVVVVLVVLLVVLVVCLVVVCVVQVDDPVLSVLLVVLLQCLQPVLVVVVVVVCVVPVDPCQVVVLSVLLVVLVVQCVPDRDSVSPSVSSNSNSND

InterPro domains:
  IPR011701 Major facilitator superfamily [PF07690] (30-125)
  IPR020846 Major facilitator superfamily domain [PS50850] (25-125)
  IPR036259 MFS transporter superfamily [G3DSA:1.20.1250.20] (18-125)
  IPR036259 MFS transporter superfamily [SSF103473] (14-125)

Nearest PDB structures (foldseek):
  8ufd-assembly1_A  TM=8.523E-01  e=6.021E-01  Mycobacterium tuberculosis
  8wre-assembly1_A  TM=7.608E-01  e=1.452E+00  Homo sapiens
  8jsx-assembly1_A  TM=7.806E-01  e=2.810E+00  Homo sapiens
  8uco-assembly1_A  TM=5.096E-01  e=5.105E-01  Homo sapiens
  8xoa-assembly1_A  TM=7.743E-01  e=3.908E+00  Homo sapiens